Protein AF-A0A7S2IXS6-F1 (afdb_monomer_lite)

Secondary structure (DSSP, 8-state):
-HHHHHHHHHHHTS-GGG--EEEEETT-SSS-EEEEPPTT---TT-SEEEETTEEEE----HHHHHHHHHHHHHHHT-HHHHHHHHHHHHHS-TTGGGG-HHHHHHHHHHHHHHTHHHHHHTT--STTHHHHHHHHGGGTTTSHHHHHHHHHHHHHHT-EETTEE-----TTHHHHHHHHHHHHHHHHTT-S---S------PPPPPPPPEEEEEEEES---TTSPPPPPEEEEEETT-BHHHHHHHHHHHHT-S-GGG-EEEEEESSSSS-EEEEPPTT-B-TT--EEEEESS-GGGSPPPP-

pLDDT: mean 84.84, std 15.22, range [38.56, 98.44]

Structure (mmCIF, N/CA/C/O backbone):
data_AF-A0A7S2IXS6-F1
#
_entry.id   AF-A0A7S2IXS6-F1
#
loop_
_atom_site.group_PDB
_atom_site.id
_atom_site.type_symbol
_atom_site.label_atom_id
_atom_site.label_alt_id
_atom_site.label_comp_id
_atom_site.label_asym_id
_atom_site.label_entity_id
_atom_site.label_seq_id
_atom_site.pdbx_PDB_ins_code
_atom_site.Cartn_x
_atom_site.Cartn_y
_atom_site.Cartn_z
_atom_site.occupancy
_atom_site.B_iso_or_equiv
_atom_site.auth_seq_id
_atom_site.auth_comp_id
_atom_site.auth_asym_id
_atom_site.auth_atom_id
_atom_site.pdbx_PDB_model_num
ATOM 1 N N . ILE A 1 1 ? -19.458 2.891 -13.752 1.00 83.62 1 ILE A N 1
ATOM 2 C CA . ILE A 1 1 ? -20.252 2.835 -12.501 1.00 83.62 1 ILE A CA 1
ATOM 3 C C . ILE A 1 1 ? -21.571 2.101 -12.726 1.00 83.62 1 ILE A C 1
ATOM 5 O O . ILE A 1 1 ? -21.914 1.268 -11.899 1.00 83.62 1 ILE A O 1
ATOM 9 N N . LEU A 1 2 ? -22.258 2.314 -13.855 1.00 85.00 2 LEU A N 1
ATOM 10 C CA . LEU A 1 2 ? -23.494 1.611 -14.233 1.00 85.00 2 LEU A CA 1
ATOM 11 C C . LEU A 1 2 ? -23.423 0.079 -14.065 1.00 85.00 2 LEU A C 1
ATOM 13 O O . LEU A 1 2 ? -24.213 -0.499 -13.329 1.00 85.00 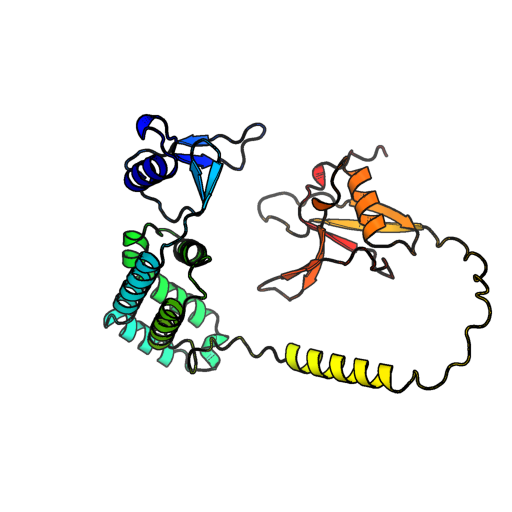2 LEU A O 1
ATOM 17 N N . GLN A 1 3 ? -22.412 -0.579 -14.647 1.00 82.81 3 GLN A N 1
ATOM 18 C CA . GLN A 1 3 ? -22.241 -2.034 -14.499 1.00 82.81 3 GLN A CA 1
ATOM 19 C C . GLN A 1 3 ? -22.033 -2.473 -13.039 1.00 82.81 3 GLN A C 1
ATOM 21 O O . GLN A 1 3 ? -22.518 -3.527 -12.631 1.00 82.81 3 GLN A O 1
ATOM 26 N N . VAL A 1 4 ? -21.322 -1.667 -12.243 1.00 83.75 4 VAL A N 1
ATOM 27 C CA . VAL A 1 4 ? -21.106 -1.934 -10.812 1.00 83.75 4 VAL A CA 1
ATOM 28 C C . VAL A 1 4 ? -22.419 -1.795 -10.049 1.00 83.75 4 VAL A C 1
ATOM 30 O O . VAL A 1 4 ? -22.703 -2.628 -9.197 1.00 83.75 4 VAL A O 1
ATOM 33 N N . ARG A 1 5 ? -23.245 -0.801 -10.394 1.00 86.69 5 ARG A N 1
ATOM 34 C CA . ARG A 1 5 ? -24.564 -0.584 -9.792 1.00 86.69 5 ARG A CA 1
ATOM 35 C C . ARG A 1 5 ? -25.496 -1.762 -10.039 1.00 86.69 5 ARG A C 1
ATOM 37 O O . ARG A 1 5 ? -26.014 -2.299 -9.068 1.00 86.69 5 ARG A O 1
ATOM 44 N N . GLY A 1 6 ? -25.617 -2.230 -11.281 1.00 87.31 6 GLY A N 1
ATOM 45 C CA . GLY A 1 6 ? -26.424 -3.412 -11.602 1.00 87.31 6 GLY A CA 1
ATOM 46 C C . GLY A 1 6 ? -25.933 -4.688 -10.902 1.00 87.31 6 GLY A C 1
ATOM 47 O O . GLY A 1 6 ? -26.730 -5.447 -10.351 1.00 87.31 6 GLY A O 1
ATOM 48 N N . LYS A 1 7 ? -24.609 -4.915 -10.846 1.00 83.94 7 LYS A N 1
ATOM 49 C CA . LYS A 1 7 ? -24.031 -6.062 -10.119 1.00 83.94 7 LYS A CA 1
ATOM 50 C C . LYS A 1 7 ? -24.265 -5.969 -8.606 1.00 83.94 7 LYS A C 1
ATOM 52 O O . LYS A 1 7 ? -24.641 -6.968 -8.000 1.00 83.94 7 LYS A O 1
ATOM 57 N N . ALA A 1 8 ? -24.066 -4.793 -8.009 1.00 83.56 8 ALA A N 1
ATOM 58 C CA . ALA A 1 8 ? -24.298 -4.557 -6.585 1.00 83.56 8 ALA A CA 1
ATOM 59 C C . ALA A 1 8 ? -25.784 -4.706 -6.223 1.00 83.56 8 ALA A C 1
ATOM 61 O O . ALA A 1 8 ? -26.096 -5.345 -5.226 1.00 83.56 8 ALA A O 1
ATOM 62 N N . ALA A 1 9 ? -26.689 -4.200 -7.066 1.00 86.12 9 ALA A N 1
ATOM 63 C CA . ALA A 1 9 ? -28.141 -4.338 -6.920 1.00 86.12 9 ALA A CA 1
ATOM 64 C C . ALA A 1 9 ? -28.559 -5.798 -6.848 1.00 86.12 9 ALA A C 1
ATOM 66 O O . ALA A 1 9 ? -29.221 -6.218 -5.903 1.00 86.12 9 ALA A O 1
ATOM 67 N N . LYS A 1 10 ? -28.078 -6.590 -7.809 1.00 88.38 10 LYS A N 1
ATOM 68 C CA . LYS A 1 10 ? -28.345 -8.024 -7.857 1.00 88.38 10 LYS A CA 1
ATOM 69 C C . LYS A 1 10 ? -27.766 -8.766 -6.652 1.00 88.38 10 LYS A C 1
ATOM 71 O O . LYS A 1 10 ? -28.427 -9.647 -6.124 1.00 88.38 10 LYS A O 1
ATOM 76 N N . ALA A 1 11 ? -26.545 -8.432 -6.232 1.00 78.81 11 ALA A N 1
ATOM 77 C CA . ALA A 1 11 ? -25.883 -9.097 -5.108 1.00 78.81 11 ALA A CA 1
ATOM 78 C C . ALA A 1 11 ? -26.515 -8.767 -3.746 1.00 78.81 11 ALA A C 1
ATOM 80 O O . ALA A 1 11 ? -26.453 -9.588 -2.839 1.00 78.81 11 ALA A O 1
ATOM 81 N N . LEU A 1 12 ? -27.089 -7.572 -3.606 1.00 80.44 12 LEU A N 1
ATOM 82 C CA . LEU A 1 12 ? -27.736 -7.103 -2.380 1.00 80.44 12 LEU A CA 1
ATOM 83 C C . LEU A 1 12 ? -29.255 -7.329 -2.377 1.00 80.44 12 LEU A C 1
ATOM 85 O O . LEU A 1 12 ? -29.900 -6.978 -1.398 1.00 80.44 12 LEU A O 1
ATOM 89 N N . GLU A 1 13 ? -29.818 -7.869 -3.462 1.00 89.50 13 GLU A N 1
ATOM 90 C CA . GLU A 1 13 ? -31.263 -8.065 -3.649 1.00 89.50 13 GLU A CA 1
ATOM 91 C C . GLU A 1 13 ? -32.081 -6.769 -3.471 1.00 89.50 13 GLU A C 1
ATOM 93 O O . GLU A 1 13 ? -33.194 -6.769 -2.949 1.00 89.50 13 GLU A O 1
ATOM 98 N N . VAL A 1 14 ? -31.534 -5.640 -3.939 1.00 87.69 14 VAL A N 1
ATOM 99 C CA . VAL A 1 14 ? -32.191 -4.321 -3.890 1.00 87.69 14 VAL A CA 1
ATOM 100 C C . VAL A 1 14 ? -32.389 -3.738 -5.292 1.00 87.69 14 VAL A C 1
ATOM 102 O O . VAL A 1 14 ? -31.600 -4.030 -6.194 1.00 87.69 14 VAL A O 1
ATOM 105 N N . PRO A 1 15 ? -33.400 -2.874 -5.513 1.00 92.31 15 PRO A N 1
ATOM 106 C CA . PRO A 1 15 ? -33.573 -2.199 -6.795 1.00 92.31 15 PRO A CA 1
ATOM 107 C C . PRO A 1 15 ? -32.357 -1.338 -7.167 1.00 92.31 15 PRO A C 1
ATOM 109 O O . PRO A 1 15 ? -31.800 -0.616 -6.342 1.00 92.31 15 PRO A O 1
ATOM 112 N N . GLU A 1 16 ? -31.966 -1.335 -8.443 1.00 92.00 16 GLU A N 1
ATOM 113 C CA . GLU A 1 16 ? -30.803 -0.559 -8.899 1.00 92.00 16 GLU A CA 1
ATOM 114 C C . GLU A 1 16 ? -30.954 0.949 -8.623 1.00 92.00 16 GLU A C 1
ATOM 116 O O . GLU A 1 16 ? -29.987 1.628 -8.273 1.00 92.00 16 GLU A O 1
ATOM 121 N N . ALA A 1 17 ? -32.184 1.465 -8.707 1.00 91.56 17 ALA A N 1
ATOM 122 C CA . ALA A 1 17 ? -32.502 2.867 -8.450 1.00 91.56 17 ALA A CA 1
ATOM 123 C C . ALA A 1 17 ? -32.253 3.301 -6.992 1.00 91.56 17 ALA A C 1
ATOM 125 O O . ALA A 1 17 ? -32.011 4.484 -6.748 1.00 91.56 17 ALA A O 1
ATOM 126 N N . THR A 1 18 ? -32.277 2.370 -6.029 1.00 88.88 18 THR A N 1
ATOM 127 C CA . THR A 1 18 ? -32.042 2.678 -4.607 1.00 88.88 18 THR A CA 1
ATOM 128 C C . THR A 1 18 ? -30.565 2.662 -4.229 1.00 88.88 18 THR A C 1
ATOM 130 O O . THR A 1 18 ? -30.214 3.057 -3.121 1.00 88.88 18 THR A O 1
ATOM 133 N N . LEU A 1 19 ? -29.683 2.218 -5.129 1.00 88.75 19 LEU A N 1
ATOM 134 C CA . LEU A 1 19 ? -28.255 2.125 -4.863 1.00 88.75 19 LEU A CA 1
ATOM 135 C C . LEU A 1 19 ? -27.523 3.424 -5.161 1.00 88.75 19 LEU A C 1
ATOM 137 O O . LEU A 1 19 ? -27.383 3.867 -6.307 1.00 88.75 19 LEU A O 1
ATOM 141 N N . GLN A 1 20 ? -26.967 4.001 -4.106 1.00 89.12 20 GLN A N 1
ATOM 142 C CA . GLN A 1 20 ? -26.030 5.098 -4.211 1.00 89.12 20 GLN A CA 1
ATOM 143 C C . GLN A 1 20 ? -24.614 4.537 -4.234 1.00 89.12 20 GLN A C 1
ATOM 145 O O . GLN A 1 20 ? -24.163 3.935 -3.266 1.00 89.12 20 GLN A O 1
ATOM 150 N N . ILE A 1 21 ? -23.914 4.749 -5.348 1.00 88.50 21 ILE A N 1
ATOM 151 C CA . ILE A 1 21 ? -22.488 4.444 -5.474 1.00 88.50 21 ILE A CA 1
ATOM 152 C C . ILE A 1 21 ? -21.733 5.761 -5.511 1.00 88.50 21 ILE A C 1
ATOM 154 O O . ILE A 1 21 ? -22.066 6.636 -6.313 1.00 88.50 21 ILE A O 1
ATOM 158 N N . GLY A 1 22 ? -20.745 5.909 -4.641 1.00 89.12 22 GLY A N 1
ATOM 159 C CA . GLY A 1 22 ? -20.039 7.166 -4.464 1.00 89.12 22 GLY A CA 1
ATOM 160 C C . GLY A 1 22 ? -18.692 7.018 -3.779 1.00 89.12 22 GLY A C 1
ATOM 161 O O . GLY A 1 22 ? -18.210 5.911 -3.537 1.00 89.12 22 GLY A O 1
ATOM 162 N N . LEU A 1 23 ? -18.091 8.163 -3.487 1.00 84.31 23 LEU A N 1
ATOM 163 C CA . LEU A 1 23 ? -16.846 8.293 -2.745 1.00 84.31 23 LEU A CA 1
ATOM 164 C C . LEU A 1 23 ? -17.121 8.902 -1.377 1.00 84.31 23 LEU A C 1
ATOM 166 O O . LEU A 1 23 ? -17.971 9.785 -1.250 1.00 84.31 23 LEU A O 1
ATOM 170 N N . LEU A 1 24 ? -16.368 8.472 -0.370 1.00 77.69 24 LEU A N 1
ATOM 171 C CA . LEU A 1 24 ? -16.311 9.182 0.898 1.00 77.69 24 LEU A CA 1
ATOM 172 C C . LEU A 1 24 ? -15.321 10.343 0.755 1.00 77.69 24 LEU A C 1
ATOM 174 O O . LEU A 1 24 ? -14.153 10.122 0.438 1.00 77.69 24 LEU A O 1
ATOM 178 N N . GLN A 1 25 ? -15.765 11.580 0.973 1.00 80.81 25 GLN A N 1
ATOM 179 C CA . GLN A 1 25 ? -14.857 12.722 1.045 1.00 80.81 25 GLN A CA 1
ATOM 180 C C . GLN A 1 25 ? -14.153 12.721 2.406 1.00 80.81 25 GLN A C 1
ATOM 182 O O . GLN A 1 25 ? -14.685 13.194 3.411 1.00 80.81 25 GLN A O 1
ATOM 187 N N . THR A 1 26 ? -12.945 12.166 2.452 1.00 58.84 26 THR A N 1
ATOM 188 C CA . THR A 1 26 ? -12.028 12.315 3.586 1.00 58.84 26 THR A CA 1
ATOM 189 C C . THR A 1 26 ? -11.464 13.734 3.593 1.00 58.84 26 THR A C 1
ATOM 191 O O . THR A 1 26 ? -10.689 14.084 2.710 1.00 58.84 26 THR A O 1
ATOM 194 N N . GLY A 1 27 ? -11.866 14.560 4.566 1.00 57.22 27 GLY A N 1
ATOM 195 C CA . GLY A 1 27 ? -11.303 15.907 4.766 1.00 57.22 27 GLY A CA 1
ATOM 196 C C . GLY A 1 27 ? -12.292 16.981 5.229 1.00 57.22 27 GLY A C 1
ATOM 197 O O . GLY A 1 27 ? -11.871 18.020 5.734 1.00 57.22 27 GLY A O 1
ATOM 198 N N . ALA A 1 28 ? -13.603 16.748 5.126 1.00 47.81 28 ALA A N 1
ATOM 199 C CA . ALA A 1 28 ? -14.588 17.697 5.639 1.00 47.81 28 ALA A CA 1
ATOM 200 C C . ALA A 1 28 ? -14.686 17.585 7.171 1.00 47.81 28 ALA A C 1
ATOM 202 O O . ALA A 1 28 ? -15.116 16.568 7.720 1.00 47.81 28 ALA A O 1
ATOM 203 N N . LYS A 1 29 ? -14.261 18.641 7.874 1.00 49.25 29 LYS A N 1
ATOM 204 C CA . LYS A 1 29 ? -14.509 18.821 9.310 1.00 49.25 29 LYS A CA 1
ATOM 205 C C . LYS A 1 29 ? -16.024 18.700 9.550 1.00 49.25 29 LYS A C 1
ATOM 207 O O . LYS A 1 29 ? -16.781 19.510 9.035 1.00 49.25 29 LYS A O 1
ATOM 212 N N . LEU A 1 30 ? -16.431 17.694 10.327 1.00 44.56 30 LEU A N 1
ATOM 213 C CA . LEU A 1 30 ? -17.818 17.339 10.668 1.00 44.56 30 LEU A CA 1
ATOM 214 C C . LEU A 1 30 ? -18.692 16.835 9.504 1.00 44.56 30 LEU A C 1
ATOM 216 O O . LEU A 1 30 ? -19.605 17.506 9.035 1.00 44.56 30 LEU A O 1
ATOM 220 N N . GLY A 1 31 ? -18.475 15.573 9.137 1.00 51.66 31 GLY A N 1
ATOM 221 C CA . GLY A 1 31 ? -19.405 14.778 8.337 1.00 51.66 31 GLY A CA 1
ATOM 222 C C . GLY A 1 31 ? -18.720 14.219 7.103 1.00 51.66 31 GLY A C 1
ATOM 223 O O . GLY A 1 31 ? -18.287 14.964 6.232 1.00 51.66 31 GLY A O 1
ATOM 224 N N . SER A 1 32 ? -18.610 12.895 7.018 1.00 59.94 32 SER A N 1
ATOM 225 C CA . SER A 1 32 ? -18.134 12.217 5.815 1.00 59.94 32 SER A CA 1
ATOM 226 C C . SER A 1 32 ? -19.116 12.483 4.671 1.00 59.94 32 SER A C 1
ATOM 228 O O . SER A 1 32 ? -20.138 11.804 4.550 1.00 59.94 32 SER A O 1
ATOM 230 N N . GLY A 1 33 ? -18.845 13.505 3.862 1.00 74.62 33 GLY A N 1
ATOM 231 C CA . GLY A 1 33 ? -19.647 13.824 2.689 1.00 74.62 33 GLY A CA 1
ATOM 232 C C . GLY A 1 33 ? -19.581 12.668 1.696 1.00 74.62 33 GLY A C 1
ATOM 233 O O . GLY A 1 33 ? -18.513 12.348 1.177 1.00 74.62 33 GLY A O 1
ATOM 234 N N . PHE A 1 34 ? -20.710 12.010 1.450 1.00 83.62 34 PHE A N 1
ATOM 235 C CA . PHE A 1 34 ? -20.816 11.008 0.400 1.00 83.62 34 PHE A CA 1
ATOM 236 C C . PHE A 1 34 ? -21.016 11.717 -0.942 1.00 83.62 34 PHE A C 1
ATOM 238 O O . PHE A 1 34 ? -22.054 12.334 -1.188 1.00 83.62 34 PHE A O 1
ATOM 245 N N . GLN A 1 35 ? -20.027 11.629 -1.827 1.00 88.69 35 GLN A N 1
ATOM 246 C CA . GLN A 1 35 ? -20.128 12.152 -3.182 1.00 88.69 35 GLN A CA 1
ATOM 247 C C . GLN A 1 35 ? -20.624 11.051 -4.117 1.00 88.69 35 GLN A C 1
ATOM 249 O O . GLN A 1 35 ? -19.861 10.173 -4.527 1.00 88.69 35 GLN A O 1
ATOM 254 N N . LYS A 1 36 ? -21.909 11.106 -4.478 1.00 90.25 36 LYS A N 1
ATOM 255 C CA . LYS A 1 36 ? -22.503 10.187 -5.457 1.00 90.25 36 LYS A CA 1
ATOM 256 C C . LYS A 1 36 ? -21.794 10.327 -6.807 1.00 90.25 36 LYS A C 1
ATOM 258 O O . LYS A 1 36 ? -21.665 11.428 -7.335 1.00 90.25 36 LYS A O 1
ATOM 263 N N . LEU A 1 37 ? -21.375 9.202 -7.379 1.00 89.19 37 LEU A N 1
ATOM 264 C CA . LEU A 1 37 ? -20.796 9.162 -8.717 1.00 89.19 37 LEU A CA 1
ATOM 265 C C . LEU A 1 37 ? -21.906 9.075 -9.783 1.00 89.19 37 LEU A C 1
ATOM 267 O O . LEU A 1 37 ? -22.887 8.337 -9.591 1.00 89.19 37 LEU A O 1
ATOM 271 N N . PRO A 1 38 ? -21.757 9.783 -10.920 1.00 90.38 38 PRO A N 1
ATOM 272 C CA . PRO A 1 38 ? -22.666 9.642 -12.054 1.00 90.38 38 PRO A CA 1
ATOM 273 C C . PRO A 1 38 ? -22.611 8.216 -12.628 1.00 90.38 38 PRO A C 1
ATOM 275 O O . PRO A 1 38 ? -21.649 7.475 -12.408 1.00 90.38 38 PRO A O 1
ATOM 278 N N . ALA A 1 39 ? -23.660 7.785 -13.331 1.00 86.94 39 ALA A N 1
ATOM 279 C CA . ALA A 1 39 ? -23.761 6.401 -13.813 1.00 86.94 39 ALA A CA 1
ATOM 280 C C . ALA A 1 39 ? -22.675 6.077 -14.859 1.00 86.94 39 ALA A C 1
ATOM 282 O O . ALA A 1 39 ? -22.078 4.993 -14.855 1.00 86.94 39 ALA A O 1
ATOM 283 N N . GLU A 1 40 ? -22.393 7.070 -15.689 1.00 87.06 40 GLU 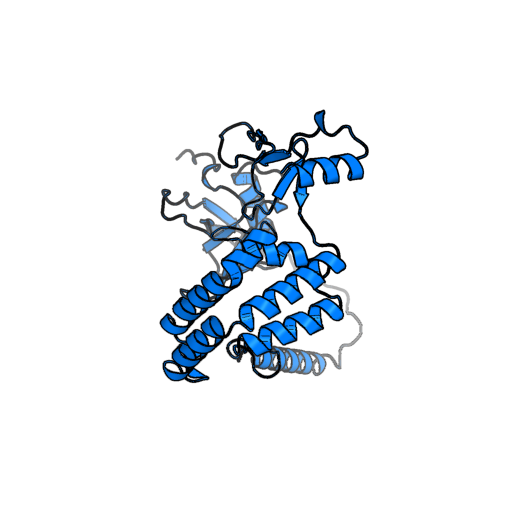A N 1
ATOM 284 C CA . GLU A 1 40 ? -21.410 7.135 -16.757 1.00 87.06 40 GLU A CA 1
ATOM 285 C C . GLU A 1 40 ? -19.967 7.286 -16.257 1.00 87.06 40 GLU A C 1
ATOM 287 O O . GLU A 1 40 ? -19.040 7.067 -17.032 1.00 87.06 40 GLU A O 1
ATOM 292 N N . ALA A 1 41 ? -19.738 7.576 -14.967 1.00 84.44 41 ALA A N 1
ATOM 293 C CA . ALA A 1 41 ? -18.377 7.600 -14.437 1.00 84.44 41 ALA A CA 1
ATOM 294 C C . ALA A 1 41 ? -17.709 6.230 -14.604 1.00 84.44 41 ALA A C 1
ATOM 296 O O . ALA A 1 41 ? -18.283 5.183 -14.292 1.00 84.44 41 ALA A O 1
ATOM 297 N N . LEU A 1 42 ? -16.460 6.237 -15.047 1.00 79.31 42 LEU A N 1
ATOM 298 C CA . LEU A 1 42 ? -15.583 5.071 -15.043 1.00 79.31 42 LEU A CA 1
ATOM 299 C C . LEU A 1 42 ? -15.066 4.804 -13.622 1.00 79.31 42 LEU A C 1
ATOM 301 O O . LEU A 1 42 ? -15.198 5.659 -12.747 1.00 79.31 42 LEU A O 1
ATOM 305 N N . LEU A 1 43 ? -14.535 3.607 -13.353 1.00 73.94 43 LEU A N 1
ATOM 306 C CA . LEU A 1 43 ? -13.998 3.261 -12.028 1.00 73.94 43 LEU A CA 1
ATOM 307 C C . LEU A 1 43 ? -12.718 4.039 -11.702 1.00 73.94 43 LEU A C 1
ATOM 309 O O . LEU A 1 43 ? -12.538 4.423 -10.546 1.00 73.94 43 LEU A O 1
ATOM 313 N N . ASN A 1 44 ? -11.904 4.345 -12.715 1.00 72.31 44 ASN A N 1
ATOM 314 C CA . ASN A 1 44 ? -10.654 5.107 -12.632 1.00 72.31 44 ASN A CA 1
ATOM 315 C C . ASN A 1 44 ? -9.751 4.659 -11.481 1.00 72.31 44 ASN A C 1
ATOM 317 O O . ASN A 1 44 ? -9.267 5.478 -10.702 1.00 72.31 44 ASN A O 1
ATOM 321 N N . GLY A 1 45 ? -9.620 3.345 -11.296 1.00 58.72 45 GLY A N 1
ATOM 322 C CA . GLY A 1 45 ? -8.764 2.777 -10.268 1.00 58.72 45 GLY A CA 1
ATOM 323 C C . GLY A 1 45 ? -9.331 2.778 -8.851 1.00 58.72 45 GLY A C 1
ATOM 324 O O . GLY A 1 45 ? -8.787 2.092 -8.005 1.00 58.72 45 GLY A O 1
ATOM 325 N N . ARG A 1 46 ? -10.429 3.460 -8.531 1.00 71.06 46 ARG A N 1
ATOM 326 C CA . ARG A 1 46 ? -10.894 3.596 -7.133 1.00 71.06 46 ARG A CA 1
ATOM 327 C C . ARG A 1 46 ? -10.912 2.263 -6.357 1.00 71.06 46 ARG A C 1
ATOM 329 O O . ARG A 1 46 ? -11.543 1.298 -6.783 1.00 71.06 46 ARG A O 1
ATOM 336 N N . ARG A 1 47 ? -10.225 2.240 -5.201 1.00 56.78 47 ARG A N 1
ATOM 337 C CA . ARG A 1 47 ? -10.091 1.058 -4.312 1.00 56.78 47 ARG A CA 1
ATOM 338 C C . ARG A 1 47 ? -11.400 0.640 -3.675 1.00 56.78 47 ARG A C 1
ATOM 340 O O . ARG A 1 47 ? -11.634 -0.543 -3.441 1.00 56.78 47 ARG A O 1
ATOM 347 N N . GLU A 1 48 ? -12.175 1.653 -3.332 1.00 67.69 48 GLU A N 1
ATOM 348 C CA . GLU A 1 48 ? -13.315 1.576 -2.446 1.00 67.69 48 GLU A CA 1
ATOM 349 C C . GLU A 1 48 ? -14.411 2.398 -3.100 1.00 67.69 48 GLU A C 1
ATOM 351 O O . GLU A 1 48 ? -14.245 3.581 -3.415 1.00 67.69 48 GLU A O 1
ATOM 356 N N . LEU A 1 49 ? -15.525 1.734 -3.361 1.00 76.88 49 LEU A N 1
ATOM 357 C CA . LEU A 1 49 ? -16.755 2.408 -3.708 1.00 76.88 49 LEU A CA 1
ATOM 358 C C . LEU A 1 49 ? -17.684 2.269 -2.529 1.00 76.88 49 LEU A C 1
ATOM 360 O O . LEU A 1 49 ? -17.918 1.165 -2.044 1.00 76.88 49 LEU A O 1
ATOM 364 N N . PHE A 1 50 ? -18.239 3.387 -2.096 1.00 78.19 50 PHE A N 1
ATOM 365 C CA . PHE A 1 50 ? -19.226 3.355 -1.044 1.00 78.19 50 PHE A CA 1
ATOM 366 C C . PHE A 1 50 ? -20.573 3.053 -1.671 1.00 78.19 50 PHE A C 1
ATOM 368 O O . PHE A 1 50 ? -21.024 3.760 -2.573 1.00 78.19 50 PHE A O 1
ATOM 375 N N . VAL A 1 51 ? -21.184 1.976 -1.204 1.00 80.81 51 VAL A N 1
ATOM 376 C CA . VAL A 1 51 ? -22.516 1.548 -1.583 1.00 80.81 51 VAL A CA 1
ATOM 377 C C . VAL A 1 51 ? -23.435 1.885 -0.420 1.00 80.81 51 VAL A C 1
ATOM 379 O O . VAL A 1 51 ? -23.315 1.286 0.643 1.00 80.81 51 VAL A O 1
ATOM 382 N N . ASN A 1 52 ? -24.307 2.882 -0.587 1.00 78.75 52 ASN A N 1
ATOM 383 C CA . ASN A 1 52 ? -25.156 3.406 0.493 1.00 78.75 52 ASN A CA 1
ATOM 384 C C . ASN A 1 52 ? -24.349 3.726 1.770 1.00 78.75 52 ASN A C 1
ATOM 386 O O . ASN A 1 52 ? -24.729 3.341 2.874 1.00 78.75 52 ASN A O 1
ATOM 390 N N . SER A 1 53 ? -23.200 4.389 1.604 1.00 64.62 53 SER A N 1
ATOM 391 C CA . SER A 1 53 ? -22.265 4.731 2.689 1.00 64.62 53 SER A CA 1
ATOM 392 C C . SER A 1 53 ? -21.550 3.546 3.362 1.00 64.62 53 SER A C 1
ATOM 394 O O . SER A 1 53 ? -20.904 3.746 4.387 1.00 64.62 53 SER A O 1
ATOM 396 N N . GLN A 1 54 ? -21.588 2.337 2.787 1.00 59.91 54 GLN A N 1
ATOM 397 C CA . GLN A 1 54 ? -20.758 1.202 3.216 1.00 59.91 54 GLN A CA 1
ATOM 398 C C . GLN A 1 54 ? -19.612 0.930 2.239 1.00 59.91 54 GLN A C 1
ATOM 400 O O . GLN A 1 54 ? -19.811 0.950 1.028 1.00 59.91 54 GLN A O 1
ATOM 405 N N . GLU A 1 55 ? -18.416 0.670 2.762 1.00 56.84 55 GLU A N 1
ATOM 406 C CA . GLU A 1 55 ? -17.200 0.449 1.977 1.00 56.84 55 GLU A CA 1
ATOM 407 C C . GLU A 1 55 ? -17.265 -0.880 1.198 1.00 56.84 55 GLU A C 1
ATOM 409 O O . GLU A 1 55 ? -17.237 -1.971 1.770 1.00 56.84 55 GLU A O 1
ATOM 414 N N . GLY A 1 56 ? -17.361 -0.796 -0.128 1.00 61.28 56 GLY A N 1
ATOM 415 C CA . GLY A 1 56 ? -17.289 -1.936 -1.033 1.00 61.28 56 GLY A CA 1
ATOM 416 C C . GLY A 1 56 ? -15.877 -2.102 -1.586 1.00 61.28 56 GLY A C 1
ATOM 417 O O . GLY A 1 56 ? -15.441 -1.311 -2.425 1.00 61.28 56 GLY A O 1
ATOM 418 N N . VAL A 1 57 ? -15.175 -3.153 -1.157 1.00 65.25 57 VAL A N 1
ATOM 419 C CA . VAL A 1 57 ? -13.871 -3.535 -1.721 1.00 65.25 57 VAL A CA 1
ATOM 420 C C . VAL A 1 57 ? -14.085 -4.390 -2.971 1.00 65.25 57 VAL A C 1
ATOM 422 O O . VAL A 1 57 ? -14.763 -5.421 -2.924 1.00 65.25 57 VAL A O 1
ATOM 425 N N . ILE A 1 58 ? -13.489 -3.981 -4.091 1.00 73.81 58 ILE A N 1
ATOM 426 C CA . ILE A 1 58 ? -13.568 -4.720 -5.356 1.00 73.81 58 ILE A CA 1
ATOM 427 C C . ILE A 1 58 ? -12.559 -5.873 -5.320 1.00 73.81 58 ILE A C 1
ATOM 429 O O . ILE A 1 58 ? -11.360 -5.659 -5.161 1.00 73.81 58 ILE A O 1
ATOM 433 N N . PHE A 1 59 ? -13.045 -7.103 -5.491 1.00 84.88 59 PHE A N 1
ATOM 434 C CA . PHE A 1 59 ? -12.215 -8.297 -5.647 1.00 84.88 59 PHE A CA 1
ATOM 435 C C . PHE A 1 59 ? -12.553 -8.994 -6.957 1.00 84.88 59 PHE A C 1
ATOM 437 O O . PHE A 1 59 ? -13.722 -9.044 -7.345 1.00 84.88 59 PHE A O 1
ATOM 444 N N . PHE A 1 60 ? -11.550 -9.580 -7.603 1.00 88.25 60 PHE A N 1
ATOM 445 C CA . PHE A 1 60 ? -11.784 -10.414 -8.771 1.00 88.25 60 PHE A CA 1
ATOM 446 C C . PHE A 1 60 ? -12.409 -11.753 -8.400 1.00 88.25 60 PHE A C 1
ATOM 448 O O . PHE A 1 60 ? -12.030 -12.387 -7.410 1.00 88.25 60 PHE A O 1
ATOM 455 N N . ARG A 1 61 ? -13.313 -12.231 -9.258 1.00 91.44 61 ARG A N 1
ATOM 456 C CA . ARG A 1 61 ? -13.558 -13.670 -9.386 1.00 91.44 61 ARG A CA 1
ATOM 457 C C . ARG A 1 61 ? -12.358 -14.320 -10.068 1.00 91.44 61 ARG A C 1
ATOM 459 O O . ARG A 1 61 ? -11.661 -13.669 -10.841 1.00 91.44 61 ARG A O 1
ATOM 466 N N . LEU A 1 62 ? -12.149 -15.614 -9.834 1.00 93.38 62 LEU A N 1
ATOM 467 C CA . LEU A 1 62 ? -11.014 -16.339 -10.410 1.00 93.38 62 LEU A CA 1
ATOM 468 C C . LEU A 1 62 ? -10.922 -16.166 -11.937 1.00 93.38 62 LEU A C 1
ATOM 470 O O . LEU A 1 62 ? -9.870 -15.799 -12.443 1.00 93.38 62 LEU A O 1
ATOM 474 N N . SER A 1 63 ? -12.036 -16.323 -12.658 1.00 93.56 63 SER A N 1
ATOM 475 C CA . SER A 1 63 ? -12.077 -16.158 -14.119 1.00 93.56 63 SER A CA 1
ATOM 476 C C . SER A 1 63 ? -11.719 -14.741 -14.589 1.00 93.56 63 SER A C 1
ATOM 478 O O . SER A 1 63 ? -11.102 -14.575 -15.634 1.00 93.56 63 SER A O 1
ATOM 480 N N . GLU A 1 64 ? -12.100 -13.711 -13.826 1.00 93.44 64 GLU A N 1
ATOM 481 C CA . GLU A 1 64 ? -11.769 -12.312 -14.133 1.00 93.44 64 GLU A CA 1
ATOM 482 C C . GLU A 1 64 ? -10.275 -12.054 -13.910 1.00 93.44 64 GLU A C 1
ATOM 484 O O . GLU A 1 64 ? -9.618 -11.462 -14.758 1.00 93.44 64 GLU A O 1
ATOM 489 N N . ALA A 1 65 ? -9.726 -12.569 -12.809 1.00 95.56 65 ALA A N 1
ATOM 490 C CA . ALA A 1 65 ? -8.302 -12.487 -12.506 1.00 95.56 65 ALA A CA 1
ATOM 491 C C . ALA A 1 65 ? -7.437 -13.204 -13.554 1.00 95.56 65 ALA A C 1
ATOM 493 O O . ALA A 1 65 ? -6.431 -12.649 -13.991 1.00 95.56 65 ALA A O 1
ATOM 494 N N . VAL A 1 66 ? -7.849 -14.397 -13.996 1.00 96.62 66 VAL A N 1
ATOM 495 C CA . VAL A 1 66 ? -7.180 -15.139 -15.077 1.00 96.62 66 VAL A CA 1
ATOM 496 C C . VAL A 1 66 ? -7.187 -14.330 -16.371 1.00 96.62 66 VAL A C 1
ATOM 498 O O . VAL A 1 66 ? -6.129 -14.109 -16.956 1.00 96.62 66 VAL A O 1
ATOM 501 N N . GLN A 1 67 ? -8.352 -13.834 -16.797 1.00 96.94 67 GLN A N 1
ATOM 502 C CA . GLN A 1 67 ? -8.444 -13.074 -18.042 1.00 96.94 67 GLN A CA 1
ATOM 503 C C . GLN A 1 67 ? -7.628 -11.778 -17.983 1.00 96.94 67 GLN A C 1
ATOM 505 O O . GLN A 1 67 ? -6.983 -11.417 -18.964 1.00 96.94 67 GLN A O 1
ATOM 510 N N . MET A 1 68 ? -7.596 -11.104 -16.833 1.00 96.38 68 MET A N 1
ATOM 511 C CA . MET A 1 68 ? -6.758 -9.923 -16.666 1.00 96.38 68 MET A CA 1
ATOM 512 C C . MET A 1 68 ? -5.267 -10.255 -16.787 1.00 96.38 68 MET A C 1
ATOM 514 O O . MET A 1 68 ? -4.537 -9.510 -17.437 1.00 96.38 68 MET A O 1
ATOM 518 N N . GLN A 1 69 ? -4.797 -11.362 -16.202 1.00 97.38 69 GLN A N 1
ATOM 519 C CA . GLN A 1 69 ? -3.394 -11.749 -16.361 1.00 97.38 69 GLN A CA 1
ATOM 520 C C . GLN A 1 69 ? -3.059 -12.161 -17.800 1.00 97.38 69 GLN A C 1
ATOM 522 O O . GLN A 1 69 ? -1.978 -11.826 -18.271 1.00 97.38 69 GLN A O 1
ATOM 527 N N . ILE A 1 70 ? -3.985 -12.791 -18.533 1.00 98.12 70 ILE A N 1
ATOM 528 C CA . ILE A 1 70 ? -3.825 -13.058 -19.975 1.00 98.12 70 ILE A CA 1
ATOM 529 C C . ILE A 1 70 ? -3.680 -11.749 -20.765 1.00 98.12 70 ILE A C 1
ATOM 531 O O . ILE A 1 70 ? -2.806 -11.637 -21.628 1.00 98.12 70 ILE A O 1
ATOM 535 N N . ASP A 1 71 ? -4.499 -10.743 -20.458 1.00 97.88 71 ASP A N 1
ATOM 536 C CA . ASP A 1 71 ? -4.408 -9.436 -21.110 1.00 97.88 71 ASP A CA 1
ATOM 537 C C . ASP A 1 71 ? -3.069 -8.740 -20.789 1.00 97.88 71 ASP A C 1
ATOM 539 O O . ASP A 1 71 ? -2.456 -8.145 -21.674 1.00 97.88 71 ASP A O 1
ATOM 543 N N . LEU A 1 72 ? -2.569 -8.862 -19.550 1.00 97.56 72 LEU A N 1
ATOM 544 C CA . LEU A 1 72 ? -1.245 -8.353 -19.163 1.00 97.56 72 LEU A CA 1
ATOM 545 C C . LEU A 1 72 ? -0.101 -9.091 -19.872 1.00 97.56 72 LEU A C 1
ATOM 547 O O . LEU A 1 72 ? 0.853 -8.474 -20.335 1.00 97.56 72 LEU A O 1
ATOM 551 N N . ILE A 1 73 ? -0.194 -10.414 -20.002 1.00 97.88 73 ILE A N 1
ATOM 552 C CA . ILE A 1 73 ? 0.767 -11.211 -20.777 1.00 97.88 73 ILE A CA 1
ATOM 553 C C . ILE A 1 73 ? 0.781 -10.744 -22.227 1.00 97.88 73 ILE A C 1
ATOM 555 O O . ILE A 1 73 ? 1.851 -10.568 -22.802 1.00 97.88 73 ILE A O 1
ATOM 559 N N . THR A 1 74 ? -0.394 -10.499 -22.805 1.00 97.88 74 THR A N 1
ATOM 560 C CA . THR A 1 74 ? -0.518 -10.003 -24.178 1.00 97.88 74 THR A CA 1
ATOM 561 C C . THR A 1 74 ? 0.156 -8.640 -24.325 1.00 97.88 74 THR A C 1
ATOM 563 O O . THR A 1 74 ? 0.973 -8.476 -25.228 1.00 97.88 74 THR A O 1
ATOM 566 N N . CYS A 1 75 ? -0.098 -7.688 -23.415 1.00 97.69 75 CYS A N 1
ATOM 567 C CA . CYS A 1 75 ? 0.518 -6.362 -23.509 1.00 97.69 75 CYS A CA 1
ATOM 568 C C . CYS A 1 75 ? 2.034 -6.390 -23.277 1.00 97.69 75 CYS A C 1
ATOM 570 O O . CYS A 1 75 ? 2.769 -5.690 -23.963 1.00 97.69 75 CYS A O 1
ATOM 572 N N . TYR A 1 76 ? 2.538 -7.226 -22.365 1.00 97.75 76 TYR A N 1
ATOM 573 C CA . TYR A 1 76 ? 3.984 -7.360 -22.165 1.00 97.75 76 TYR A CA 1
ATOM 574 C C . TYR A 1 76 ? 4.667 -8.218 -23.230 1.00 97.75 76 TYR A C 1
ATOM 576 O O . TYR A 1 76 ? 5.886 -8.159 -23.350 1.00 97.75 76 TYR A O 1
ATOM 584 N N . SER A 1 77 ? 3.924 -8.992 -24.019 1.00 97.75 77 SER A N 1
ATOM 585 C CA . SER A 1 77 ? 4.463 -9.699 -25.188 1.00 97.75 77 SER A CA 1
ATOM 586 C C . SER A 1 77 ? 4.559 -8.805 -26.426 1.00 97.75 77 SER A C 1
ATOM 588 O O . SER A 1 77 ? 5.104 -9.239 -27.440 1.00 97.75 77 SER A O 1
ATOM 590 N N . ASP A 1 78 ? 4.041 -7.575 -26.365 1.00 98.12 78 ASP A N 1
ATOM 591 C CA . ASP A 1 78 ? 4.093 -6.633 -27.476 1.00 98.12 78 ASP A CA 1
ATOM 592 C C . ASP A 1 78 ? 5.540 -6.343 -27.912 1.00 98.12 78 ASP A C 1
ATOM 594 O O . ASP A 1 78 ? 6.437 -6.105 -27.095 1.00 98.12 78 ASP A O 1
ATOM 598 N N . ALA A 1 79 ? 5.766 -6.343 -29.228 1.00 98.06 79 ALA A N 1
ATOM 599 C CA . ALA A 1 79 ? 7.097 -6.195 -29.804 1.00 98.06 79 ALA A CA 1
ATOM 600 C C . ALA A 1 79 ? 7.706 -4.811 -29.531 1.00 98.06 79 ALA A C 1
ATOM 602 O O . ALA A 1 79 ? 8.922 -4.701 -29.352 1.00 98.06 79 ALA A O 1
ATOM 603 N N . ALA A 1 80 ? 6.891 -3.752 -29.477 1.00 97.94 80 ALA A N 1
ATOM 604 C CA . ALA A 1 80 ? 7.382 -2.411 -29.184 1.00 97.94 80 ALA A CA 1
ATOM 605 C C . ALA A 1 80 ? 7.791 -2.287 -27.710 1.00 97.94 80 ALA A C 1
ATOM 607 O O . ALA A 1 80 ? 8.846 -1.716 -27.420 1.00 97.94 80 ALA A O 1
ATOM 608 N N . PHE A 1 81 ? 7.015 -2.867 -26.787 1.00 98.00 81 PHE A N 1
ATOM 609 C CA . PHE A 1 81 ? 7.403 -2.945 -25.377 1.00 98.00 81 PHE A CA 1
ATOM 610 C C . PHE A 1 81 ? 8.683 -3.767 -25.177 1.00 98.00 81 PHE A C 1
ATOM 612 O O . PHE A 1 81 ? 9.617 -3.285 -24.535 1.00 98.00 81 PHE A O 1
ATOM 619 N N . GLN A 1 82 ? 8.773 -4.965 -25.765 1.00 98.19 82 GLN A N 1
ATOM 620 C CA . GLN A 1 82 ? 9.961 -5.816 -25.634 1.00 98.19 82 GLN A CA 1
ATOM 621 C C . GLN A 1 82 ? 11.217 -5.133 -26.192 1.00 98.19 82 GLN A C 1
ATOM 623 O O . GLN A 1 82 ? 12.251 -5.147 -25.533 1.00 98.19 82 GLN A O 1
ATOM 628 N N . LYS A 1 83 ? 11.112 -4.425 -27.325 1.00 97.88 83 LYS A N 1
ATOM 629 C CA . LYS A 1 83 ? 12.221 -3.630 -27.872 1.00 97.88 83 LYS A CA 1
ATOM 630 C C . LYS A 1 83 ? 12.660 -2.500 -26.931 1.00 97.88 83 LYS A C 1
ATOM 632 O O . LYS A 1 83 ? 13.856 -2.266 -26.778 1.00 97.88 83 LYS A O 1
ATOM 637 N N . LYS A 1 84 ? 11.718 -1.787 -26.299 1.00 97.50 84 LYS A N 1
ATOM 638 C CA . LYS A 1 84 ? 12.041 -0.760 -25.287 1.00 97.50 84 LYS A CA 1
ATOM 639 C C . LYS A 1 84 ? 12.758 -1.375 -24.084 1.00 97.50 84 LYS A C 1
ATOM 641 O O . LYS A 1 84 ? 13.713 -0.789 -23.580 1.00 97.50 84 LYS A O 1
ATOM 646 N N . LEU A 1 85 ? 12.308 -2.549 -23.643 1.00 96.06 85 LEU A N 1
ATOM 647 C CA . LEU A 1 85 ? 12.926 -3.278 -22.542 1.00 96.06 85 LEU A CA 1
ATOM 648 C C . LEU A 1 85 ? 14.342 -3.758 -22.898 1.00 96.06 85 LEU A C 1
ATOM 650 O O . LEU A 1 85 ? 15.229 -3.636 -22.061 1.00 96.06 85 LEU A O 1
ATOM 654 N N . ASP A 1 86 ? 14.570 -4.239 -24.123 1.00 96.06 86 ASP A N 1
ATOM 655 C CA . ASP A 1 86 ? 15.899 -4.639 -24.607 1.00 96.06 86 ASP A CA 1
ATOM 656 C C . ASP A 1 86 ? 16.891 -3.472 -24.544 1.00 96.06 86 ASP A C 1
ATOM 658 O O . ASP A 1 86 ? 17.935 -3.596 -23.909 1.00 96.06 86 ASP A O 1
ATOM 662 N N . ILE A 1 87 ? 16.520 -2.310 -25.096 1.00 96.94 87 ILE A N 1
ATOM 663 C CA . ILE A 1 87 ? 17.348 -1.091 -25.055 1.00 96.94 87 ILE A CA 1
ATOM 664 C C . ILE A 1 87 ? 17.689 -0.718 -23.607 1.00 96.94 87 ILE A C 1
ATOM 666 O O . ILE A 1 87 ? 18.839 -0.426 -23.284 1.00 96.94 87 ILE A O 1
ATOM 670 N N . LEU A 1 88 ? 16.696 -0.770 -22.713 1.00 95.88 88 LEU A N 1
ATOM 671 C CA . LEU A 1 88 ? 16.893 -0.431 -21.308 1.00 95.88 88 LEU A CA 1
ATOM 672 C C . LEU A 1 88 ? 17.829 -1.422 -20.594 1.00 95.88 88 LEU A C 1
ATOM 674 O O . LEU A 1 88 ? 18.617 -1.025 -19.739 1.00 95.88 88 LEU A O 1
ATOM 678 N N . LEU A 1 89 ? 17.757 -2.711 -20.922 1.00 93.94 89 LEU A N 1
ATOM 679 C CA . LEU A 1 89 ? 18.617 -3.741 -20.333 1.00 93.94 89 LEU A CA 1
ATOM 680 C C . LEU A 1 89 ? 20.039 -3.741 -20.910 1.00 93.94 89 LEU A C 1
ATOM 682 O O . LEU A 1 89 ? 20.967 -4.143 -20.209 1.00 93.94 89 LEU A O 1
ATOM 686 N N . GLU A 1 90 ? 20.223 -3.283 -22.147 1.00 95.69 90 GLU A N 1
ATOM 687 C CA . GLU A 1 90 ? 21.544 -3.033 -22.734 1.00 95.69 90 GLU A CA 1
ATOM 688 C C . GLU A 1 90 ? 22.233 -1.832 -22.073 1.00 95.69 90 GLU A C 1
ATOM 690 O O . GLU A 1 90 ? 23.418 -1.905 -21.743 1.00 95.69 90 GLU A O 1
ATOM 695 N N . GLU A 1 91 ? 21.488 -0.750 -21.822 1.00 97.19 91 GLU A N 1
ATOM 696 C CA . GLU A 1 91 ? 21.992 0.443 -21.128 1.00 97.19 91 GLU A CA 1
ATOM 697 C C . GLU A 1 91 ? 22.305 0.157 -19.648 1.00 97.19 91 GLU A C 1
ATOM 699 O O . GLU A 1 91 ? 23.311 0.625 -19.108 1.00 97.19 91 GLU A O 1
ATOM 704 N N . TYR A 1 92 ? 21.472 -0.659 -18.993 1.00 95.12 92 TYR A N 1
ATOM 705 C CA . TYR A 1 92 ? 21.618 -1.047 -17.591 1.00 95.12 92 TYR A CA 1
ATOM 706 C C . TYR A 1 92 ? 21.711 -2.577 -17.465 1.00 95.12 92 TYR A C 1
ATOM 708 O O . TYR A 1 92 ? 20.713 -3.240 -17.162 1.00 95.12 92 TYR A O 1
ATOM 716 N N . PRO A 1 93 ? 22.902 -3.172 -17.641 1.00 91.31 93 PRO A N 1
ATOM 717 C CA . PRO A 1 93 ? 23.065 -4.613 -17.518 1.00 91.31 93 PRO A CA 1
ATOM 718 C C . PRO A 1 93 ? 22.799 -5.106 -16.086 1.00 91.31 93 PRO A C 1
ATOM 720 O O . PRO A 1 93 ? 23.015 -4.413 -15.084 1.00 91.31 93 PRO A O 1
ATOM 723 N N . PHE A 1 94 ? 22.325 -6.347 -15.978 1.00 84.88 94 PHE A N 1
ATOM 724 C CA . PHE A 1 94 ? 22.172 -7.030 -14.694 1.00 84.88 94 PHE A CA 1
ATOM 725 C C . PHE A 1 94 ? 23.533 -7.483 -14.131 1.00 84.88 94 PHE A C 1
ATOM 727 O O . PHE A 1 94 ? 24.380 -7.956 -14.890 1.00 84.88 94 PHE A O 1
ATOM 734 N N . PRO A 1 95 ? 23.724 -7.466 -12.793 1.00 86.81 95 PRO A N 1
ATOM 735 C CA . PRO A 1 95 ? 22.740 -7.134 -11.756 1.00 86.81 95 PRO A CA 1
ATOM 736 C C . PRO A 1 95 ? 22.685 -5.647 -11.361 1.00 86.81 95 PRO A C 1
ATOM 738 O O . PRO A 1 95 ? 21.935 -5.299 -10.448 1.00 86.81 95 PRO A O 1
ATOM 741 N N . GLN A 1 96 ? 23.482 -4.779 -11.991 1.00 84.69 96 GLN A N 1
ATOM 742 C CA . GLN A 1 96 ? 23.640 -3.379 -11.583 1.00 84.69 96 GLN A CA 1
ATOM 743 C C . GLN A 1 96 ? 22.344 -2.567 -11.733 1.00 84.69 96 GLN A C 1
ATOM 745 O O . GLN A 1 96 ? 22.079 -1.680 -10.917 1.00 84.69 96 GLN A O 1
ATOM 750 N N . SER A 1 97 ? 21.511 -2.912 -12.716 1.00 86.56 97 SER A N 1
ATOM 751 C CA . SER A 1 97 ? 20.207 -2.287 -12.975 1.00 86.56 97 SER A CA 1
ATOM 752 C C . SER A 1 97 ? 19.285 -2.225 -11.754 1.00 86.56 97 SER A C 1
ATOM 754 O O . SER A 1 97 ? 18.687 -1.186 -11.488 1.00 86.56 97 SER A O 1
ATOM 756 N N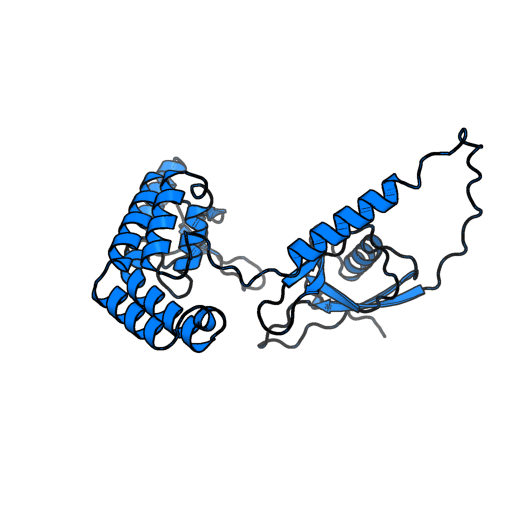 . LEU A 1 98 ? 19.226 -3.283 -10.936 1.00 83.12 98 LEU A N 1
ATOM 757 C CA . LEU A 1 98 ? 18.313 -3.368 -9.784 1.00 83.12 98 LEU A CA 1
ATOM 758 C C . LEU A 1 98 ? 18.540 -2.277 -8.725 1.00 83.12 98 LEU A C 1
ATOM 760 O O . LEU A 1 98 ? 17.604 -1.891 -8.022 1.00 83.12 98 LEU A O 1
ATOM 764 N N . GLY A 1 99 ? 19.781 -1.805 -8.583 1.00 83.62 99 GLY A N 1
ATOM 765 C CA . GLY A 1 99 ? 20.146 -0.738 -7.649 1.00 83.62 99 GLY A CA 1
ATOM 766 C C . GLY A 1 99 ? 20.133 0.660 -8.267 1.00 83.62 99 GLY A C 1
ATOM 767 O O . GLY A 1 99 ? 20.225 1.641 -7.530 1.00 83.62 99 GLY A O 1
ATOM 768 N N . ASN A 1 100 ? 20.030 0.764 -9.593 1.00 90.69 100 ASN A N 1
ATOM 769 C CA . ASN A 1 100 ? 20.121 2.025 -10.314 1.00 90.69 100 ASN A CA 1
ATOM 770 C C . ASN A 1 100 ? 18.761 2.748 -10.322 1.00 90.69 100 ASN A C 1
ATOM 772 O O . ASN A 1 100 ? 17.739 2.172 -10.694 1.00 90.69 100 ASN A O 1
ATOM 776 N N . LEU A 1 101 ? 18.740 4.015 -9.894 1.00 89.50 101 LEU A N 1
ATOM 777 C CA . LEU A 1 101 ? 17.514 4.816 -9.823 1.00 89.50 101 LEU A CA 1
ATOM 778 C C . LEU A 1 101 ? 16.916 5.083 -11.213 1.00 89.50 101 LEU A C 1
ATOM 780 O O . LEU A 1 101 ? 15.722 4.860 -11.398 1.00 89.50 101 LEU A O 1
ATOM 784 N N . HIS A 1 102 ? 17.743 5.474 -12.186 1.00 94.00 102 HIS A N 1
ATOM 785 C CA . HIS A 1 102 ? 17.302 5.789 -13.547 1.00 94.00 102 HIS A CA 1
ATOM 786 C C . HIS A 1 102 ? 16.711 4.569 -14.251 1.00 94.00 102 HIS A C 1
ATOM 788 O O . HIS A 1 102 ? 15.643 4.669 -14.850 1.00 94.00 102 HIS A O 1
ATOM 794 N N . PHE A 1 103 ? 17.332 3.394 -14.088 1.00 94.19 103 PHE A N 1
ATOM 795 C CA . PHE A 1 103 ? 16.752 2.142 -14.574 1.00 94.19 103 PHE A CA 1
ATOM 796 C C . PHE A 1 103 ? 15.353 1.912 -13.995 1.00 94.19 103 PHE A C 1
ATOM 798 O O . PHE A 1 103 ? 14.421 1.610 -14.732 1.00 94.19 103 PHE A O 1
ATOM 805 N N . ARG A 1 104 ? 15.183 2.063 -12.675 1.00 90.06 104 ARG A N 1
ATOM 806 C CA . ARG A 1 104 ? 13.896 1.814 -12.007 1.00 90.06 104 ARG A CA 1
ATOM 807 C C . ARG A 1 104 ? 12.804 2.773 -12.474 1.00 90.06 104 ARG A C 1
ATOM 809 O O . ARG A 1 104 ? 11.668 2.336 -12.635 1.00 90.06 104 ARG A O 1
ATOM 816 N N . GLU A 1 105 ? 13.136 4.043 -12.680 1.00 92.00 105 GLU A N 1
ATOM 817 C CA . GLU A 1 105 ? 12.206 5.055 -13.193 1.00 92.00 105 GLU A CA 1
ATOM 818 C C . GLU A 1 105 ? 11.817 4.775 -14.647 1.00 92.00 105 GLU A C 1
ATOM 820 O O . GLU A 1 105 ? 10.627 4.707 -14.958 1.00 92.00 105 GLU A O 1
ATOM 825 N N . ALA A 1 106 ? 12.800 4.528 -15.518 1.00 95.56 106 ALA A N 1
ATOM 826 C CA . ALA A 1 106 ? 12.566 4.219 -16.926 1.00 95.56 106 ALA A CA 1
ATOM 827 C C . ALA A 1 106 ? 11.796 2.901 -17.109 1.00 95.56 106 ALA A C 1
ATOM 829 O O . ALA A 1 106 ? 10.842 2.838 -17.884 1.00 95.56 106 ALA A O 1
ATOM 830 N N . PHE A 1 107 ? 12.142 1.866 -16.338 1.00 95.88 107 PHE A N 1
ATOM 831 C CA . PHE A 1 107 ? 11.426 0.592 -16.325 1.00 95.88 107 PHE A CA 1
ATOM 832 C C . PHE A 1 107 ? 9.976 0.777 -15.865 1.00 95.88 107 PHE A C 1
ATOM 834 O O . PHE A 1 107 ? 9.051 0.298 -16.519 1.00 95.88 107 PHE A O 1
ATOM 841 N N . ALA A 1 108 ? 9.753 1.512 -14.769 1.00 93.62 108 ALA A N 1
ATOM 842 C CA . ALA A 1 108 ? 8.406 1.795 -14.280 1.00 93.62 108 ALA A CA 1
ATOM 843 C C . ALA A 1 108 ? 7.575 2.581 -15.307 1.00 93.62 108 ALA A C 1
ATOM 845 O O . ALA A 1 108 ? 6.394 2.279 -15.482 1.00 93.62 108 ALA A O 1
ATOM 846 N N . ALA A 1 109 ? 8.181 3.545 -16.008 1.00 95.69 109 ALA A N 1
ATOM 847 C CA . ALA A 1 109 ? 7.528 4.295 -17.076 1.00 95.69 109 ALA A CA 1
ATOM 848 C C . ALA A 1 109 ? 7.143 3.390 -18.259 1.00 95.69 109 ALA A C 1
ATOM 850 O O . ALA A 1 109 ? 5.986 3.412 -18.677 1.00 95.69 109 ALA A O 1
ATOM 851 N N . ALA A 1 110 ? 8.061 2.541 -18.732 1.00 96.69 110 ALA A N 1
ATOM 852 C CA . ALA A 1 110 ? 7.804 1.604 -19.828 1.00 96.69 110 ALA A CA 1
ATOM 853 C C . ALA A 1 110 ? 6.691 0.599 -19.484 1.00 96.69 110 ALA A C 1
ATOM 855 O O . ALA A 1 110 ? 5.788 0.370 -20.287 1.00 96.69 110 ALA A O 1
ATOM 856 N N . VAL A 1 111 ? 6.709 0.038 -18.269 1.00 96.62 111 VAL A N 1
ATOM 857 C CA . VAL A 1 111 ? 5.653 -0.868 -17.788 1.00 96.62 111 VAL A CA 1
ATOM 858 C C . VAL A 1 111 ? 4.316 -0.141 -17.670 1.00 96.62 111 VAL A C 1
ATOM 860 O O . VAL A 1 111 ? 3.290 -0.695 -18.061 1.00 96.62 111 VAL A O 1
ATOM 863 N N . LYS A 1 112 ? 4.309 1.094 -17.145 1.00 95.38 112 LYS A N 1
ATOM 864 C CA . LYS A 1 112 ? 3.097 1.915 -17.011 1.00 95.38 112 LYS A CA 1
ATOM 865 C C . LYS A 1 112 ? 2.473 2.226 -18.367 1.00 95.38 112 LYS A C 1
ATOM 867 O O . LYS A 1 112 ? 1.257 2.126 -18.479 1.00 95.38 112 LYS A O 1
ATOM 872 N N . GLU A 1 113 ? 3.285 2.571 -19.362 1.00 96.69 113 GLU A N 1
ATOM 873 C CA . GLU A 1 113 ? 2.839 2.807 -20.736 1.00 96.69 113 GLU A CA 1
ATOM 874 C C . GLU A 1 113 ? 2.235 1.533 -21.344 1.00 96.69 113 GLU A C 1
ATOM 876 O O . GLU A 1 113 ? 1.090 1.557 -21.787 1.00 96.69 113 GLU A O 1
ATOM 881 N N . ALA A 1 114 ? 2.949 0.403 -21.281 1.00 97.44 114 ALA A N 1
ATOM 882 C CA . ALA A 1 114 ? 2.510 -0.852 -21.895 1.00 97.44 114 ALA A CA 1
ATOM 883 C C . ALA A 1 114 ? 1.203 -1.404 -21.305 1.00 97.44 114 ALA A C 1
ATOM 885 O O . ALA A 1 114 ? 0.372 -1.942 -22.029 1.00 97.44 114 ALA A O 1
ATOM 886 N N . GLN A 1 115 ? 0.996 -1.264 -19.992 1.00 96.94 115 GLN A N 1
ATOM 887 C CA . GLN A 1 115 ? -0.215 -1.766 -19.335 1.00 96.94 115 GLN A CA 1
ATOM 888 C C . GLN A 1 115 ? -1.381 -0.766 -19.336 1.00 96.94 115 GLN A C 1
ATOM 890 O O . GLN A 1 115 ? -2.442 -1.106 -18.819 1.00 96.94 115 GLN A O 1
ATOM 895 N N . ALA A 1 116 ? -1.206 0.465 -19.835 1.00 95.75 116 ALA A N 1
ATOM 896 C CA . ALA A 1 116 ? -2.183 1.543 -19.660 1.00 95.75 116 ALA A CA 1
ATOM 897 C C . ALA A 1 116 ? -3.569 1.181 -20.220 1.00 95.75 116 ALA A C 1
ATOM 899 O O . ALA A 1 116 ? -4.568 1.294 -19.507 1.00 95.75 116 ALA A O 1
ATOM 900 N N . GLU A 1 117 ? -3.625 0.684 -21.457 1.00 95.44 117 GLU A N 1
ATOM 901 C CA . GLU A 1 117 ? -4.876 0.267 -22.102 1.00 95.44 117 GLU A CA 1
ATOM 902 C C . GLU A 1 117 ? -5.500 -0.950 -21.411 1.00 95.44 117 GLU A C 1
ATOM 904 O O . GLU A 1 117 ? -6.708 -0.977 -21.168 1.00 95.44 117 GLU A O 1
ATOM 909 N N . THR A 1 118 ? -4.677 -1.932 -21.025 1.00 95.88 118 THR A N 1
ATOM 910 C CA . THR A 1 118 ? -5.129 -3.103 -20.264 1.00 95.88 118 THR A CA 1
ATOM 911 C C . THR A 1 118 ? -5.747 -2.674 -18.938 1.00 95.88 118 THR A C 1
ATOM 913 O O . THR A 1 118 ? -6.872 -3.053 -18.622 1.00 95.88 118 THR A O 1
ATOM 916 N N . LEU A 1 119 ? -5.066 -1.836 -18.159 1.00 93.56 119 LEU A N 1
ATOM 917 C CA . LEU A 1 119 ? -5.608 -1.341 -16.899 1.00 93.56 119 LEU A CA 1
ATOM 918 C C . LEU A 1 119 ? -6.899 -0.544 -17.119 1.00 93.56 119 LEU A C 1
ATOM 920 O O . LEU A 1 119 ? -7.850 -0.741 -16.364 1.00 93.56 119 LEU A O 1
ATOM 924 N N . ALA A 1 120 ? -6.977 0.279 -18.168 1.00 88.31 120 ALA A N 1
ATOM 925 C CA . ALA A 1 120 ? -8.190 1.017 -18.512 1.00 88.31 120 ALA A CA 1
ATOM 926 C C . ALA A 1 120 ? -9.377 0.103 -18.830 1.00 88.31 120 ALA A C 1
ATOM 928 O O . ALA A 1 120 ? -10.448 0.244 -18.236 1.00 88.31 120 ALA A O 1
ATOM 929 N N . LYS A 1 121 ? -9.158 -0.922 -19.661 1.00 90.50 121 LYS A N 1
ATOM 930 C CA . LYS A 1 121 ? -10.149 -1.964 -19.977 1.00 90.50 121 LYS A CA 1
ATOM 931 C C . LYS A 1 121 ? -10.743 -2.603 -18.717 1.00 90.50 121 LYS A C 1
ATOM 933 O O . LYS A 1 121 ? -11.935 -2.900 -18.676 1.00 90.50 121 LYS A O 1
ATOM 938 N N . TRP A 1 122 ? -9.924 -2.791 -17.685 1.00 90.69 122 TRP A N 1
ATOM 939 C CA . TRP A 1 122 ? -10.324 -3.399 -16.414 1.00 90.69 122 TRP A CA 1
ATOM 940 C C . TRP A 1 122 ? -10.785 -2.389 -15.348 1.00 90.69 122 TRP A C 1
ATOM 942 O O . TRP A 1 122 ? -11.127 -2.783 -14.234 1.00 90.69 122 TRP A O 1
ATOM 952 N N . GLY A 1 123 ? -10.843 -1.096 -15.676 1.00 83.50 123 GLY A N 1
ATOM 953 C CA . GLY A 1 123 ? -11.289 -0.035 -14.772 1.00 83.50 123 GLY A CA 1
ATOM 954 C C . GLY A 1 123 ? -10.238 0.423 -13.756 1.00 83.50 123 GLY A C 1
ATOM 955 O O . GLY A 1 123 ? -10.587 1.105 -12.791 1.00 83.50 123 GLY A O 1
ATOM 956 N N . PHE A 1 124 ? -8.965 0.087 -13.971 1.00 86.88 124 PHE A N 1
ATOM 957 C CA . PHE A 1 124 ? -7.816 0.436 -13.132 1.00 86.88 124 PHE A CA 1
ATOM 958 C C . PHE A 1 124 ? -6.985 1.595 -13.701 1.00 86.88 124 PHE A C 1
ATOM 960 O O . PHE A 1 124 ? -5.762 1.546 -13.706 1.00 86.88 124 PHE A O 1
ATOM 967 N N . GLU A 1 125 ? -7.625 2.648 -14.196 1.00 84.00 125 GLU A N 1
ATOM 968 C CA . GLU A 1 125 ? -6.921 3.810 -14.757 1.00 84.00 125 GLU A CA 1
ATOM 969 C C . GLU A 1 125 ? -6.241 4.670 -13.678 1.00 84.00 125 GLU A C 1
ATOM 971 O O . GLU A 1 125 ? -6.584 4.615 -12.495 1.00 84.00 125 GLU A O 1
ATOM 976 N N . GLY A 1 126 ? -5.315 5.527 -14.112 1.00 83.62 126 GLY A N 1
ATOM 977 C CA . GLY A 1 126 ? -4.710 6.566 -13.282 1.00 83.62 126 GLY A CA 1
ATOM 978 C C . GLY A 1 126 ? -3.386 6.174 -12.627 1.00 83.62 126 GLY A C 1
ATOM 979 O O . GLY A 1 126 ? -2.830 5.098 -12.846 1.00 83.62 126 GLY A O 1
ATOM 980 N N . GLU A 1 127 ? -2.854 7.092 -11.820 1.00 82.69 127 GLU A N 1
ATOM 981 C CA . GLU A 1 127 ? -1.521 6.978 -11.216 1.00 82.69 127 GLU A CA 1
ATOM 982 C C . GLU A 1 127 ? -1.363 5.744 -10.319 1.00 82.69 127 GLU A C 1
ATOM 984 O O . GLU A 1 127 ? -0.310 5.110 -10.306 1.00 82.69 127 GLU A O 1
ATOM 989 N N . TYR A 1 128 ? -2.439 5.358 -9.636 1.00 80.56 128 TYR A N 1
ATOM 990 C CA . TYR A 1 128 ? -2.459 4.244 -8.692 1.00 80.56 128 TYR A CA 1
ATOM 991 C C . TYR A 1 128 ? -3.105 2.970 -9.254 1.00 80.56 128 TYR A C 1
ATOM 993 O O . TYR A 1 128 ? -3.289 2.003 -8.513 1.00 80.56 128 TYR A O 1
ATOM 1001 N N . GLY A 1 129 ? -3.425 2.943 -10.552 1.00 84.75 129 GLY A N 1
ATOM 1002 C CA . GLY A 1 129 ? -4.131 1.849 -11.219 1.00 84.75 129 GLY A CA 1
ATOM 1003 C C . GLY A 1 129 ? -3.584 0.455 -10.908 1.00 84.75 129 GLY A C 1
ATOM 1004 O O . GLY A 1 129 ? -4.314 -0.432 -10.466 1.00 84.75 129 GLY A O 1
ATOM 1005 N N . SER A 1 130 ? -2.269 0.279 -11.035 1.00 89.50 130 SER A N 1
ATOM 1006 C CA . SER A 1 130 ? -1.589 -0.993 -10.761 1.00 89.50 130 SER A CA 1
ATOM 1007 C C . SER A 1 130 ? -1.715 -1.438 -9.300 1.00 89.50 130 SER A C 1
ATOM 1009 O O . SER A 1 130 ? -1.964 -2.606 -9.019 1.00 89.50 130 SER A O 1
ATOM 1011 N N . HIS A 1 131 ? -1.608 -0.520 -8.342 1.00 83.25 131 HIS A N 1
ATOM 1012 C CA . HIS A 1 131 ? -1.773 -0.832 -6.922 1.00 83.25 131 HIS A CA 1
ATOM 1013 C C . HIS A 1 131 ? -3.208 -1.266 -6.595 1.00 83.25 131 HIS A C 1
ATOM 1015 O O . HIS A 1 131 ? -3.440 -2.159 -5.776 1.00 83.25 131 HIS A O 1
ATOM 1021 N N . TYR A 1 132 ? -4.179 -0.656 -7.263 1.00 82.88 132 TYR A N 1
ATOM 1022 C CA . TYR A 1 132 ? -5.586 -0.993 -7.118 1.00 82.88 132 TYR A CA 1
ATOM 1023 C C . TYR A 1 132 ? -5.920 -2.348 -7.740 1.00 82.88 132 TYR A C 1
ATOM 1025 O O . TYR A 1 132 ? -6.597 -3.160 -7.107 1.00 82.88 132 TYR A O 1
ATOM 1033 N N . MET A 1 133 ? -5.342 -2.640 -8.905 1.00 91.69 133 MET A N 1
ATOM 1034 C CA . MET A 1 133 ? -5.361 -3.972 -9.499 1.00 91.69 133 MET A CA 1
ATOM 1035 C C . MET A 1 133 ? -4.804 -5.011 -8.517 1.00 91.69 133 MET A C 1
ATOM 1037 O O . MET A 1 133 ? -5.478 -5.996 -8.230 1.00 91.69 133 MET A O 1
ATOM 1041 N N . MET A 1 134 ? -3.616 -4.788 -7.942 1.00 90.38 134 MET A N 1
ATOM 1042 C CA . MET A 1 134 ? -2.993 -5.744 -7.010 1.00 90.38 134 MET A CA 1
ATOM 1043 C C . MET A 1 134 ? -3.882 -6.056 -5.798 1.00 90.38 134 MET A C 1
ATOM 1045 O O . MET A 1 134 ? -3.943 -7.197 -5.340 1.00 90.38 134 MET A O 1
ATOM 1049 N N . ASN A 1 135 ? -4.625 -5.067 -5.299 1.00 84.62 135 ASN A N 1
ATOM 1050 C CA . ASN A 1 135 ? -5.608 -5.279 -4.240 1.00 84.62 135 ASN A CA 1
ATOM 1051 C C . ASN A 1 135 ? -6.772 -6.182 -4.671 1.00 84.62 135 ASN A C 1
ATOM 1053 O O . ASN A 1 135 ? -7.210 -7.022 -3.880 1.00 84.62 135 ASN A O 1
ATOM 1057 N N . ALA A 1 136 ? -7.262 -6.037 -5.904 1.00 87.94 136 ALA A N 1
ATOM 1058 C CA . ALA A 1 136 ? -8.368 -6.842 -6.418 1.00 87.94 136 ALA A CA 1
ATOM 1059 C C . ALA A 1 136 ? -8.014 -8.340 -6.505 1.00 87.94 136 ALA A C 1
ATOM 1061 O O . ALA A 1 136 ? -8.890 -9.192 -6.337 1.00 87.94 136 ALA A O 1
ATOM 1062 N N . PHE A 1 137 ? -6.727 -8.678 -6.655 1.00 93.31 137 PHE A N 1
ATOM 1063 C CA . PHE A 1 137 ? -6.225 -10.057 -6.616 1.00 93.31 137 PHE A CA 1
ATOM 1064 C C . PHE A 1 137 ? -6.154 -10.667 -5.207 1.00 93.31 137 PHE A C 1
ATOM 1066 O O . PHE A 1 137 ? -5.982 -11.877 -5.087 1.00 93.31 137 PHE A O 1
ATOM 1073 N N . LYS A 1 138 ? -6.315 -9.897 -4.121 1.00 88.75 138 LYS A N 1
ATOM 1074 C CA . LYS A 1 138 ? -6.033 -10.356 -2.743 1.00 88.75 138 LYS A CA 1
ATOM 1075 C C . LYS A 1 138 ? -6.744 -11.658 -2.338 1.00 88.75 138 LYS A C 1
ATOM 1077 O O . LYS A 1 138 ? -6.191 -12.419 -1.551 1.00 88.75 138 LYS A O 1
ATOM 1082 N N . LYS A 1 139 ? -7.950 -11.924 -2.858 1.00 89.31 139 LYS A N 1
ATOM 1083 C CA . LYS A 1 139 ? -8.717 -13.152 -2.560 1.00 89.31 139 LYS A CA 1
ATOM 1084 C C . LYS A 1 139 ? -8.340 -14.357 -3.425 1.00 89.31 139 LYS A C 1
ATOM 1086 O O . LYS A 1 139 ? -8.567 -15.483 -3.005 1.00 89.31 139 LYS A O 1
ATOM 1091 N N . VAL A 1 140 ? -7.794 -14.122 -4.614 1.00 93.75 140 VAL A N 1
ATOM 1092 C CA . VAL A 1 140 ? -7.529 -15.158 -5.629 1.00 93.75 140 VAL A CA 1
ATOM 1093 C C . VAL A 1 140 ? -6.038 -15.386 -5.879 1.00 93.75 140 VAL A C 1
ATOM 1095 O O . VAL A 1 140 ? -5.673 -16.358 -6.523 1.00 93.75 140 VAL A O 1
ATOM 1098 N N . GLY A 1 141 ? -5.168 -14.533 -5.333 1.00 90.94 141 GLY A N 1
ATOM 1099 C CA . GLY A 1 141 ? -3.712 -14.613 -5.477 1.00 90.94 141 GLY A CA 1
ATOM 1100 C C . GLY A 1 141 ? -3.086 -15.968 -5.117 1.00 90.94 141 GLY A C 1
ATOM 1101 O O . GLY A 1 141 ? -2.187 -16.390 -5.835 1.00 90.94 141 GLY A O 1
ATOM 1102 N N . PRO A 1 142 ? -3.542 -16.683 -4.066 1.00 92.19 142 PRO A N 1
ATOM 1103 C CA . PRO A 1 142 ? -3.011 -18.010 -3.737 1.00 92.19 142 PRO A CA 1
ATOM 1104 C C . PRO A 1 142 ? -3.384 -19.127 -4.725 1.00 92.19 142 PRO A C 1
ATOM 1106 O O . PRO A 1 142 ? -2.908 -20.246 -4.561 1.00 92.19 142 PRO A O 1
ATOM 1109 N N . HIS A 1 143 ? -4.264 -18.872 -5.698 1.00 95.56 143 HIS A N 1
ATOM 1110 C CA . HIS A 1 143 ? -4.717 -19.894 -6.637 1.00 95.56 143 HIS A CA 1
ATOM 1111 C C . HIS A 1 143 ? -3.605 -20.269 -7.630 1.00 95.56 143 HIS A C 1
ATOM 1113 O O . HIS A 1 143 ? -2.932 -19.393 -8.173 1.00 95.56 143 HIS A O 1
ATOM 1119 N N . GLU A 1 144 ? -3.448 -21.565 -7.912 1.00 95.00 144 GLU A N 1
ATOM 1120 C CA . GLU A 1 144 ? -2.362 -22.097 -8.750 1.00 95.00 144 GLU A CA 1
ATOM 1121 C C . GLU A 1 144 ? -2.331 -21.470 -10.151 1.00 95.00 144 GLU A C 1
ATOM 1123 O O . GLU A 1 144 ? -1.277 -21.051 -10.625 1.00 95.00 144 GLU A O 1
ATOM 1128 N N . GLU A 1 145 ? -3.491 -21.326 -10.795 1.00 95.62 145 GLU A N 1
ATOM 1129 C CA . GLU A 1 145 ? -3.579 -20.688 -12.116 1.00 95.62 145 GLU A CA 1
ATOM 1130 C C . GLU A 1 145 ? -3.074 -19.240 -12.104 1.00 95.62 145 GLU A C 1
ATOM 1132 O O . GLU A 1 145 ? -2.339 -18.840 -13.004 1.00 95.62 145 GLU A O 1
ATOM 1137 N N . ILE A 1 146 ? -3.418 -18.467 -11.068 1.00 96.12 146 ILE A N 1
ATOM 1138 C CA . ILE A 1 146 ? -2.956 -17.080 -10.919 1.00 96.12 146 ILE A CA 1
ATOM 1139 C C . ILE A 1 146 ? -1.446 -17.050 -10.706 1.00 96.12 146 ILE A C 1
ATOM 1141 O O . ILE A 1 146 ? -0.754 -16.204 -11.271 1.00 96.12 146 ILE A O 1
ATOM 1145 N N . TYR A 1 147 ? -0.913 -17.993 -9.931 1.00 92.31 147 TYR A N 1
ATOM 1146 C CA . TYR A 1 147 ? 0.525 -18.124 -9.751 1.00 92.31 147 TYR A CA 1
ATOM 1147 C C . TYR A 1 147 ? 1.241 -18.436 -11.076 1.00 92.31 147 TYR A C 1
ATOM 1149 O O . TYR A 1 147 ? 2.226 -17.773 -11.398 1.00 92.31 147 TYR A O 1
ATOM 1157 N N . ARG A 1 148 ? 0.714 -19.367 -11.884 1.00 94.62 148 ARG A N 1
ATOM 1158 C CA . ARG A 1 148 ? 1.267 -19.715 -13.206 1.00 94.62 148 ARG A CA 1
ATOM 1159 C C . ARG A 1 148 ? 1.352 -18.500 -14.129 1.00 94.62 148 ARG A C 1
ATOM 1161 O O . ARG A 1 148 ? 2.414 -18.219 -14.672 1.00 94.62 148 ARG A O 1
ATOM 1168 N N . TYR A 1 149 ? 0.260 -17.755 -14.276 1.00 96.00 149 TYR A N 1
ATOM 1169 C CA . TYR A 1 149 ? 0.248 -16.570 -15.134 1.00 96.00 149 TYR A CA 1
ATOM 1170 C C . TYR A 1 149 ? 1.135 -15.439 -14.586 1.00 96.00 149 TYR A C 1
ATOM 1172 O O . TYR A 1 149 ? 1.778 -14.734 -15.363 1.00 96.00 149 TYR A O 1
ATOM 1180 N N . SER A 1 150 ? 1.268 -15.319 -13.261 1.00 94.06 150 SER A N 1
ATOM 1181 C CA . SER A 1 150 ? 2.184 -14.350 -12.647 1.00 94.06 150 SER A CA 1
ATOM 1182 C C . SER A 1 150 ? 3.641 -14.664 -13.006 1.00 94.06 150 SER A C 1
ATOM 1184 O O . SER A 1 150 ? 4.410 -13.750 -13.290 1.00 94.06 150 SER A O 1
ATOM 1186 N N . GLN A 1 151 ? 4.013 -15.949 -13.083 1.00 91.19 151 GLN A N 1
ATOM 1187 C CA . GLN A 1 151 ? 5.338 -16.358 -13.563 1.00 91.19 151 GLN A CA 1
ATOM 1188 C C . GLN A 1 151 ? 5.558 -16.015 -15.040 1.00 91.19 151 GLN A C 1
ATOM 1190 O O . GLN A 1 151 ? 6.673 -15.665 -15.422 1.00 91.19 151 GLN A O 1
ATOM 1195 N N . ASP A 1 152 ? 4.529 -16.121 -15.879 1.00 94.81 152 ASP A N 1
ATOM 1196 C CA . ASP A 1 152 ? 4.638 -15.774 -17.297 1.00 94.81 152 ASP A CA 1
ATOM 1197 C C . ASP A 1 152 ? 4.790 -14.259 -17.500 1.00 94.81 152 ASP A C 1
ATOM 1199 O O . ASP A 1 152 ? 5.642 -13.832 -18.281 1.00 94.81 152 ASP A O 1
ATOM 1203 N N . ILE A 1 153 ? 4.070 -13.444 -16.721 1.00 95.56 153 ILE A N 1
ATOM 1204 C CA . ILE A 1 153 ? 4.288 -11.990 -16.650 1.00 95.56 153 ILE A CA 1
ATOM 1205 C C . ILE A 1 153 ? 5.731 -11.686 -16.224 1.00 95.56 153 ILE A C 1
ATOM 1207 O O . ILE A 1 153 ? 6.427 -10.911 -16.881 1.00 95.56 153 ILE A O 1
ATOM 1211 N N . ASP A 1 154 ? 6.215 -12.335 -15.166 1.00 92.00 154 ASP A N 1
ATOM 1212 C CA . ASP A 1 154 ? 7.570 -12.134 -14.648 1.00 92.00 154 ASP A CA 1
ATOM 1213 C C . ASP A 1 154 ? 8.664 -12.486 -15.673 1.00 92.00 154 ASP A C 1
ATOM 1215 O O . ASP A 1 154 ? 9.690 -11.799 -15.734 1.00 92.00 154 ASP A O 1
ATOM 1219 N N . LYS A 1 155 ? 8.455 -13.526 -16.496 1.00 92.81 155 LYS A N 1
ATOM 1220 C CA . LYS A 1 155 ? 9.359 -13.883 -17.606 1.00 92.81 155 LYS A CA 1
ATOM 1221 C C . LYS A 1 155 ? 9.405 -12.782 -18.663 1.00 92.81 155 LYS A C 1
ATOM 1223 O O . LYS A 1 155 ? 10.493 -12.436 -19.117 1.00 92.81 155 LYS A O 1
ATOM 1228 N N . LEU A 1 156 ? 8.253 -12.220 -19.030 1.00 95.56 156 LEU A N 1
ATOM 1229 C CA . LEU A 1 156 ? 8.159 -11.154 -20.035 1.00 95.56 156 LEU A CA 1
ATOM 1230 C C . LEU A 1 156 ? 8.787 -9.844 -19.559 1.00 95.56 156 LEU A C 1
ATOM 1232 O O . LEU A 1 156 ? 9.401 -9.134 -20.353 1.00 95.56 156 LEU A O 1
ATOM 1236 N N . LEU A 1 157 ? 8.671 -9.541 -18.265 1.00 94.69 157 LEU A N 1
ATOM 1237 C CA . LEU A 1 157 ? 9.279 -8.357 -17.660 1.00 94.69 157 LEU A CA 1
ATOM 1238 C C . LEU A 1 157 ? 10.791 -8.502 -17.434 1.00 94.69 157 LEU A C 1
ATOM 1240 O O . LEU A 1 157 ? 11.469 -7.497 -17.243 1.00 94.69 157 LEU A O 1
ATOM 1244 N N . ARG A 1 158 ? 11.330 -9.731 -17.431 1.00 92.06 158 ARG A N 1
ATOM 1245 C CA . ARG A 1 158 ? 12.767 -10.050 -17.267 1.00 92.06 158 ARG A CA 1
ATOM 1246 C C . ARG A 1 158 ? 13.421 -9.461 -16.006 1.00 92.06 158 ARG A C 1
ATOM 1248 O O . ARG A 1 158 ? 14.641 -9.362 -15.913 1.00 92.06 158 ARG A O 1
ATOM 1255 N N . ILE A 1 159 ? 12.614 -9.099 -15.010 1.00 78.31 159 ILE A N 1
ATOM 1256 C CA . ILE A 1 159 ? 13.067 -8.552 -13.719 1.00 78.31 159 ILE A CA 1
ATOM 1257 C C . ILE A 1 159 ? 13.300 -9.628 -12.656 1.00 78.31 159 ILE A C 1
ATOM 1259 O O . ILE A 1 159 ? 13.845 -9.346 -11.585 1.00 78.31 159 ILE A O 1
ATOM 1263 N N . THR A 1 160 ? 12.892 -10.865 -12.936 1.00 73.12 160 THR A N 1
ATOM 1264 C CA . THR A 1 160 ? 13.070 -12.007 -12.042 1.00 73.12 160 THR A CA 1
ATOM 1265 C C . THR A 1 160 ? 14.056 -13.002 -12.642 1.00 73.12 160 THR A C 1
ATOM 1267 O O . THR A 1 160 ? 14.085 -13.228 -13.851 1.00 73.12 160 THR A O 1
ATOM 1270 N N . LYS A 1 161 ? 14.871 -13.633 -11.794 1.00 65.00 161 LYS A N 1
ATOM 1271 C CA . LYS A 1 161 ? 15.659 -14.805 -12.192 1.00 65.00 161 LYS A CA 1
ATOM 1272 C C . LYS A 1 161 ? 14.902 -16.027 -11.684 1.00 65.00 161 LYS A C 1
ATOM 1274 O O . LYS A 1 161 ? 14.771 -16.195 -10.475 1.00 65.00 161 LYS A O 1
ATOM 1279 N N . ASN A 1 162 ? 14.378 -16.849 -12.592 1.00 55.97 162 ASN A N 1
ATOM 1280 C CA . ASN A 1 162 ? 13.565 -18.035 -12.280 1.00 55.97 162 ASN A CA 1
ATOM 1281 C C . ASN A 1 162 ? 12.259 -17.732 -11.512 1.00 55.97 162 ASN A C 1
ATOM 1283 O O . ASN A 1 162 ? 11.903 -18.473 -10.599 1.00 55.97 162 ASN A O 1
ATOM 1287 N N . GLY A 1 163 ? 11.563 -16.631 -11.823 1.00 49.03 163 GLY A N 1
ATOM 1288 C CA . GLY A 1 163 ? 10.301 -16.281 -11.148 1.00 49.03 163 GLY A CA 1
ATOM 1289 C C . GLY A 1 163 ? 10.472 -15.818 -9.695 1.00 49.03 163 GLY A C 1
ATOM 1290 O O . GLY A 1 163 ? 9.496 -15.679 -8.964 1.00 49.03 163 GLY A O 1
ATOM 1291 N N . MET A 1 164 ? 11.710 -15.575 -9.252 1.00 46.50 164 MET A N 1
ATOM 1292 C CA . MET A 1 164 ? 11.985 -14.872 -8.005 1.00 46.50 164 MET A CA 1
ATOM 1293 C C . MET A 1 164 ? 12.383 -13.436 -8.323 1.00 46.50 164 MET A C 1
ATOM 1295 O O . MET A 1 164 ? 13.437 -13.191 -8.922 1.00 46.50 164 MET A O 1
ATOM 1299 N N . ILE A 1 165 ? 11.548 -12.477 -7.905 1.00 50.81 165 ILE A N 1
ATOM 1300 C CA . ILE A 1 165 ? 11.966 -11.079 -7.769 1.00 50.81 165 ILE A CA 1
ATOM 1301 C C . ILE A 1 165 ? 13.227 -11.126 -6.919 1.00 50.81 165 ILE A C 1
ATOM 1303 O O . ILE A 1 165 ? 13.175 -11.571 -5.769 1.00 50.81 165 ILE A O 1
ATOM 1307 N N . MET A 1 166 ? 14.358 -10.729 -7.505 1.00 47.72 166 MET A N 1
ATOM 1308 C CA . MET A 1 166 ? 15.633 -10.597 -6.810 1.00 47.72 166 MET A CA 1
ATOM 1309 C C . MET A 1 166 ? 15.451 -9.507 -5.758 1.00 47.72 166 MET A C 1
ATOM 1311 O O . MET A 1 166 ? 15.786 -8.343 -5.962 1.00 47.72 166 MET A O 1
ATOM 1315 N N . GLY A 1 167 ? 14.847 -9.868 -4.627 1.00 44.22 167 GLY A N 1
ATOM 1316 C CA . GLY A 1 167 ? 14.857 -9.035 -3.450 1.00 44.22 167 GLY A CA 1
ATOM 1317 C C . GLY A 1 167 ? 16.320 -8.747 -3.187 1.00 44.22 167 GLY A C 1
ATOM 1318 O O . GLY A 1 167 ? 17.100 -9.691 -3.055 1.00 44.22 167 GLY A O 1
ATOM 1319 N N . VAL A 1 168 ? 16.683 -7.460 -3.176 1.00 40.50 168 VAL A N 1
ATOM 1320 C CA . VAL A 1 168 ? 18.010 -6.986 -2.767 1.00 40.50 168 VAL A CA 1
ATOM 1321 C C . VAL A 1 168 ? 18.470 -7.894 -1.630 1.00 40.50 168 VAL A C 1
ATOM 1323 O O . VAL A 1 168 ? 17.723 -7.975 -0.643 1.00 40.50 168 VAL A O 1
ATOM 1326 N N . PRO A 1 169 ? 19.585 -8.642 -1.782 1.00 38.56 169 PRO A N 1
ATOM 1327 C CA . PRO A 1 169 ? 19.946 -9.708 -0.865 1.00 38.56 169 PRO A CA 1
ATOM 1328 C C . PRO A 1 169 ? 19.759 -9.237 0.570 1.00 38.56 169 PRO A C 1
ATOM 1330 O O . PRO A 1 169 ? 20.454 -8.337 1.046 1.00 38.56 169 PRO A O 1
ATOM 1333 N N . ARG A 1 170 ? 18.768 -9.808 1.268 1.00 46.44 170 ARG A N 1
ATOM 1334 C CA . ARG A 1 170 ? 18.544 -9.567 2.696 1.00 46.44 170 ARG A CA 1
ATOM 1335 C C . ARG A 1 170 ? 19.636 -10.297 3.471 1.00 46.44 170 ARG A C 1
ATOM 1337 O O . ARG A 1 170 ? 19.351 -11.175 4.280 1.00 46.44 170 ARG A O 1
ATOM 1344 N N . ALA A 1 171 ? 20.886 -9.884 3.280 1.00 48.31 171 ALA A N 1
ATOM 1345 C CA . ALA A 1 171 ? 22.056 -10.383 3.991 1.00 48.31 171 ALA A CA 1
ATOM 1346 C C . ALA A 1 171 ? 21.946 -10.215 5.526 1.00 48.31 171 ALA A C 1
ATOM 1348 O O . ALA A 1 171 ? 22.786 -10.718 6.267 1.00 48.31 171 ALA A O 1
ATOM 1349 N N . SER A 1 172 ? 20.905 -9.536 6.033 1.00 55.81 172 SER A N 1
ATOM 1350 C CA . SER A 1 172 ? 20.627 -9.403 7.465 1.00 55.81 172 SER A CA 1
ATOM 1351 C C . SER A 1 172 ? 19.664 -10.444 8.047 1.00 55.81 172 SER A C 1
ATOM 1353 O O . SER A 1 172 ? 19.722 -10.668 9.253 1.00 55.81 172 SER A O 1
ATOM 1355 N N . ARG A 1 173 ? 18.796 -11.101 7.257 1.00 53.84 173 ARG A N 1
ATOM 1356 C CA . ARG A 1 173 ? 17.807 -12.048 7.819 1.00 53.84 173 ARG A CA 1
ATOM 1357 C C . ARG A 1 173 ? 18.398 -13.418 8.117 1.00 53.84 173 ARG A C 1
ATOM 1359 O O . ARG A 1 173 ? 18.090 -13.979 9.160 1.00 53.84 173 ARG A O 1
ATOM 1366 N N . GLU A 1 174 ? 19.272 -13.920 7.256 1.00 58.00 174 GLU A N 1
ATOM 1367 C CA . GLU A 1 174 ? 19.911 -15.226 7.447 1.00 58.00 174 GLU A CA 1
ATOM 1368 C C . GLU A 1 174 ? 20.949 -15.178 8.579 1.00 58.00 174 GLU A C 1
ATOM 1370 O O . GLU A 1 174 ? 20.951 -16.036 9.459 1.00 58.00 174 GLU A O 1
ATOM 1375 N N . LYS A 1 175 ? 21.709 -14.074 8.678 1.00 65.00 175 LYS A N 1
ATOM 1376 C CA . LYS A 1 175 ? 22.578 -13.795 9.834 1.00 65.00 175 LYS A CA 1
ATOM 1377 C C . LYS A 1 175 ? 21.791 -13.602 11.138 1.00 65.00 175 LYS A C 1
ATOM 1379 O O . LYS A 1 175 ? 22.249 -14.056 12.181 1.00 65.00 175 LYS A O 1
ATOM 1384 N N . GLN A 1 176 ? 20.601 -12.985 11.109 1.00 60.97 176 GLN A N 1
ATOM 1385 C CA . GLN A 1 176 ? 19.740 -12.882 12.301 1.00 60.97 176 GLN A CA 1
ATOM 1386 C C . GLN A 1 176 ? 19.107 -14.215 12.705 1.00 60.97 176 GLN A C 1
ATOM 1388 O O . GLN A 1 176 ? 18.966 -14.466 13.900 1.00 60.97 176 GLN A O 1
ATOM 1393 N N . ALA A 1 177 ? 18.729 -15.061 11.746 1.00 70.12 177 ALA A N 1
ATOM 1394 C CA . ALA A 1 177 ? 18.189 -16.388 12.025 1.00 70.12 177 ALA A CA 1
ATOM 1395 C C . ALA A 1 177 ? 19.267 -17.311 12.614 1.00 70.12 177 ALA A C 1
ATOM 1397 O O . ALA A 1 177 ? 19.018 -17.960 13.625 1.00 70.12 177 ALA A O 1
ATOM 1398 N N . GLN A 1 178 ? 20.488 -17.284 12.067 1.00 75.94 178 GLN A N 1
ATOM 1399 C CA . GLN A 1 178 ? 21.625 -18.035 12.609 1.00 75.94 178 GLN A CA 1
ATOM 1400 C C . GLN A 1 178 ? 22.070 -17.515 13.984 1.00 75.94 178 GLN A C 1
ATOM 1402 O O . GLN A 1 178 ? 22.339 -18.318 14.873 1.00 75.94 178 GLN A O 1
ATOM 1407 N N . GLN A 1 179 ? 22.076 -16.193 14.211 1.00 74.94 179 GLN A N 1
ATOM 1408 C CA . GLN A 1 179 ? 22.358 -15.636 15.541 1.00 74.94 179 GLN A CA 1
ATOM 1409 C C . GLN A 1 179 ? 21.285 -16.010 16.566 1.00 74.94 179 GLN A C 1
ATOM 1411 O O . GLN A 1 179 ? 21.634 -16.343 17.693 1.00 74.94 179 GLN A O 1
ATOM 1416 N N . LYS A 1 180 ? 19.997 -16.005 16.193 1.00 75.88 180 LYS A N 1
ATOM 1417 C CA . LYS A 1 180 ? 18.918 -16.452 17.087 1.00 75.88 180 LYS A CA 1
ATOM 1418 C C . LYS A 1 180 ? 19.007 -17.938 17.410 1.00 75.88 180 LYS A C 1
ATOM 1420 O O . LYS A 1 180 ? 18.916 -18.286 18.581 1.00 75.88 180 LYS A O 1
ATOM 1425 N N . ALA A 1 181 ? 19.242 -18.781 16.405 1.00 79.25 181 ALA A N 1
ATOM 1426 C CA . ALA A 1 181 ? 19.399 -20.217 16.606 1.00 79.25 181 ALA A CA 1
ATOM 1427 C C . ALA A 1 181 ? 20.583 -20.514 17.543 1.00 79.25 181 ALA A C 1
ATOM 1429 O O . ALA A 1 181 ? 20.419 -21.233 18.521 1.00 79.25 181 ALA A O 1
ATOM 1430 N N . GLN A 1 182 ? 21.737 -19.862 17.345 1.00 76.56 182 GLN A N 1
ATOM 1431 C CA . GLN A 1 182 ? 22.889 -20.009 18.246 1.00 76.56 182 GLN A CA 1
ATOM 1432 C C . GLN A 1 182 ? 22.627 -19.475 19.665 1.00 76.56 182 GLN A C 1
ATOM 1434 O O . GLN A 1 182 ? 23.182 -19.998 20.634 1.00 76.56 182 GLN A O 1
ATOM 1439 N N . GLN A 1 183 ? 21.785 -18.448 19.818 1.00 72.88 183 GLN A N 1
ATOM 1440 C CA . GLN A 1 183 ? 21.416 -17.910 21.130 1.00 72.88 183 GLN A CA 1
ATOM 1441 C C . GLN A 1 183 ? 20.421 -18.815 21.876 1.00 72.88 183 GLN A C 1
ATOM 1443 O O . GLN A 1 183 ? 20.475 -18.887 23.103 1.00 72.88 183 GLN A O 1
ATOM 1448 N N . GLU A 1 184 ? 19.552 -19.530 21.158 1.00 73.06 184 GLU A N 1
ATOM 1449 C CA . GLU A 1 184 ? 18.626 -20.517 21.726 1.00 73.06 184 GLU A CA 1
ATOM 1450 C C . GLU A 1 184 ? 19.343 -21.819 22.111 1.00 73.06 184 GLU A C 1
ATOM 1452 O O . GLU A 1 184 ? 19.120 -22.322 23.212 1.00 73.06 184 GLU A O 1
ATOM 1457 N N . THR A 1 185 ? 20.296 -22.306 21.306 1.00 71.50 185 THR A N 1
ATOM 1458 C CA . THR A 1 185 ? 21.089 -23.499 21.667 1.00 71.50 185 THR A CA 1
ATOM 1459 C C . THR A 1 185 ? 21.970 -23.254 22.896 1.00 71.50 185 THR A C 1
ATOM 1461 O O . THR A 1 185 ? 22.081 -24.122 23.758 1.00 71.50 185 THR A O 1
ATOM 1464 N N . LYS A 1 186 ? 22.530 -22.042 23.054 1.00 66.94 186 LYS A N 1
ATOM 1465 C CA . LYS A 1 186 ? 23.267 -21.665 24.276 1.00 66.94 186 LYS A CA 1
ATOM 1466 C C . LYS A 1 186 ? 22.384 -21.571 25.522 1.00 66.94 186 LYS A C 1
ATOM 1468 O O . LYS A 1 186 ? 22.893 -21.746 26.622 1.00 66.94 186 LYS A O 1
ATOM 1473 N N . ARG A 1 187 ? 21.084 -21.291 25.375 1.00 64.25 187 ARG A N 1
ATOM 1474 C CA . ARG A 1 187 ? 20.148 -21.251 26.510 1.00 64.25 187 ARG A CA 1
ATOM 1475 C C . ARG A 1 187 ? 19.730 -22.645 26.971 1.00 64.25 187 ARG A C 1
ATOM 1477 O O . ARG A 1 187 ? 19.549 -22.834 28.164 1.00 64.25 187 ARG A O 1
ATOM 1484 N N . GLN A 1 188 ? 19.638 -23.613 26.062 1.00 60.59 188 GLN A N 1
ATOM 1485 C CA . GLN A 1 188 ? 19.240 -24.983 26.409 1.00 60.59 188 GLN A CA 1
ATOM 1486 C C . GLN A 1 188 ? 20.369 -25.813 27.043 1.00 60.59 188 GLN A C 1
ATOM 1488 O O . GLN A 1 188 ? 20.090 -26.783 27.734 1.00 60.59 188 GLN A O 1
ATOM 1493 N N . GLN A 1 189 ? 21.637 -25.428 26.868 1.00 59.12 189 GLN A N 1
ATOM 1494 C CA . GLN A 1 189 ? 22.774 -26.140 27.473 1.00 59.12 189 GLN A CA 1
ATOM 1495 C C . GLN A 1 189 ? 23.137 -25.674 28.894 1.00 59.12 189 GLN A C 1
ATOM 1497 O O . GLN A 1 189 ? 24.047 -26.240 29.490 1.00 59.12 189 GLN A O 1
ATOM 1502 N N . HIS A 1 190 ? 22.446 -24.674 29.456 1.00 53.88 190 HIS A N 1
ATOM 1503 C CA . HIS A 1 190 ? 22.750 -24.138 30.792 1.00 53.88 190 HIS A CA 1
ATOM 1504 C C . HIS A 1 190 ? 21.641 -24.375 31.836 1.00 53.88 190 HIS A C 1
ATOM 1506 O O . HIS A 1 190 ? 21.701 -23.792 32.917 1.00 53.88 190 HIS A O 1
ATOM 1512 N N . ASP A 1 191 ? 20.654 -25.225 31.529 1.00 51.66 191 ASP A N 1
ATOM 1513 C CA . ASP A 1 191 ? 19.489 -25.501 32.391 1.00 51.66 191 ASP A CA 1
ATOM 1514 C C . ASP A 1 191 ? 19.354 -26.996 32.750 1.00 51.66 191 ASP A C 1
ATOM 1516 O O . ASP A 1 191 ? 18.267 -27.539 32.918 1.00 51.66 191 ASP A O 1
ATOM 1520 N N . GLY A 1 192 ? 20.491 -27.695 32.821 1.00 51.12 192 GLY A N 1
ATOM 1521 C CA . GLY A 1 192 ? 20.582 -29.094 33.239 1.00 51.12 192 GLY A CA 1
ATOM 1522 C C . GLY A 1 192 ? 21.133 -29.211 34.653 1.00 51.12 192 GLY A C 1
ATOM 1523 O O . GLY A 1 192 ? 22.282 -29.603 34.825 1.00 51.12 192 GLY A O 1
ATOM 1524 N N . GLY A 1 193 ? 20.332 -28.839 35.650 1.00 57.31 193 GLY A N 1
ATOM 1525 C CA . GLY A 1 193 ? 20.663 -29.056 37.058 1.00 57.31 193 GLY A CA 1
ATOM 1526 C C . GLY A 1 193 ? 20.069 -27.995 37.968 1.00 57.31 193 GLY A C 1
ATOM 1527 O O . GLY A 1 193 ? 20.782 -27.094 38.406 1.00 57.31 193 GLY A O 1
ATOM 1528 N N . ARG A 1 194 ? 18.771 -28.095 38.267 1.00 47.56 194 ARG A N 1
ATOM 1529 C CA . ARG A 1 194 ? 18.224 -27.432 39.447 1.00 47.56 194 ARG A CA 1
ATOM 1530 C C . ARG A 1 194 ? 17.262 -28.332 40.196 1.00 47.56 194 ARG A C 1
ATOM 1532 O O . ARG A 1 194 ? 16.228 -28.744 39.680 1.00 47.56 194 ARG A O 1
ATOM 1539 N N . ASP A 1 195 ? 17.718 -28.594 41.407 1.00 50.66 195 ASP A N 1
ATOM 1540 C CA . ASP A 1 195 ? 17.032 -29.063 42.592 1.00 50.66 195 ASP A CA 1
ATOM 1541 C C . ASP A 1 195 ? 15.615 -28.504 42.762 1.00 50.66 195 ASP A C 1
ATOM 1543 O O . ASP A 1 195 ? 15.268 -27.426 42.268 1.00 50.66 195 ASP A O 1
ATOM 1547 N N . GLU A 1 196 ? 14.827 -29.276 43.510 1.00 55.09 196 GLU A N 1
ATOM 1548 C CA . GLU A 1 196 ? 13.485 -28.974 43.999 1.00 55.09 196 GLU A CA 1
ATOM 1549 C C . GLU A 1 196 ? 13.259 -27.494 44.368 1.00 55.09 196 GLU A C 1
ATOM 1551 O O . GLU A 1 196 ? 14.130 -26.846 44.960 1.00 55.09 196 GLU A O 1
ATOM 1556 N N . PRO A 1 197 ? 12.061 -26.950 44.073 1.00 49.34 197 PRO A N 1
ATOM 1557 C CA . PRO A 1 197 ? 11.727 -25.558 44.336 1.00 49.34 197 PRO A CA 1
ATOM 1558 C C . PRO A 1 197 ? 11.721 -25.269 45.842 1.00 49.34 197 PRO A C 1
ATOM 1560 O O . PRO A 1 197 ? 10.774 -25.577 46.564 1.00 49.34 197 PRO A O 1
ATOM 1563 N N . SER A 1 198 ? 12.799 -24.631 46.296 1.00 58.47 198 SER A N 1
ATOM 1564 C CA . SER A 1 198 ? 12.891 -23.984 47.602 1.00 58.47 198 SER A CA 1
ATOM 1565 C C . SER A 1 198 ? 11.814 -22.889 47.708 1.00 58.47 198 SER A C 1
ATOM 1567 O O . SER A 1 198 ? 11.613 -22.158 46.732 1.00 58.47 198 SER A O 1
ATOM 1569 N N . 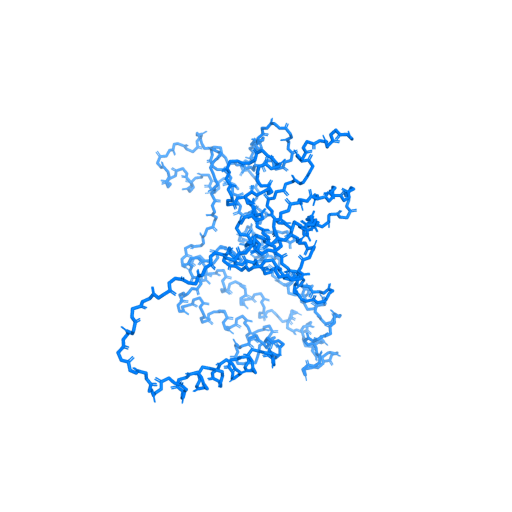PRO A 1 199 ? 11.101 -22.7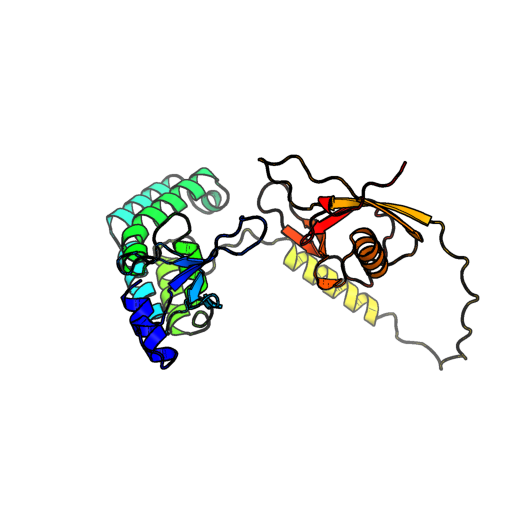73 48.845 1.00 59.72 199 PRO A N 1
ATOM 1570 C CA . PRO A 1 199 ? 9.960 -21.879 49.002 1.00 59.72 199 PRO A CA 1
ATOM 1571 C C . PRO A 1 199 ? 10.312 -20.443 48.615 1.00 59.72 199 PRO A C 1
ATOM 1573 O O . PRO A 1 199 ? 11.269 -19.845 49.108 1.00 59.72 199 PRO A O 1
ATOM 1576 N N . GLU A 1 200 ? 9.503 -19.933 47.694 1.00 56.06 200 GLU A N 1
ATOM 1577 C CA . GLU A 1 200 ? 9.561 -18.640 47.031 1.00 56.06 200 GLU A CA 1
ATOM 1578 C C . GLU A 1 200 ? 9.631 -17.496 48.052 1.00 56.06 200 GLU A C 1
ATOM 1580 O O . GLU A 1 200 ? 8.626 -16.964 48.521 1.00 56.06 200 GLU A O 1
ATOM 1585 N N . GLN A 1 201 ? 10.853 -17.111 48.421 1.00 54.44 201 GLN A N 1
ATOM 1586 C CA . GLN A 1 201 ? 11.100 -15.860 49.119 1.00 54.44 201 GLN A CA 1
ATOM 1587 C C . GLN A 1 201 ? 10.843 -14.733 48.122 1.00 54.44 201 GLN A C 1
ATOM 1589 O O . GLN A 1 201 ? 11.707 -14.400 47.309 1.00 54.44 201 GLN A O 1
ATOM 1594 N N . THR A 1 202 ? 9.640 -14.154 48.165 1.00 59.59 202 THR A N 1
ATOM 1595 C CA . THR A 1 202 ? 9.341 -12.899 47.474 1.00 59.59 202 THR A CA 1
ATOM 1596 C C . THR A 1 202 ? 10.401 -11.877 47.876 1.00 59.59 202 THR A C 1
ATOM 1598 O O . THR A 1 202 ? 10.479 -11.535 49.062 1.00 59.59 202 THR A O 1
ATOM 1601 N N . PRO A 1 203 ? 11.245 -11.406 46.939 1.00 75.94 203 PRO A N 1
ATOM 1602 C CA . PRO A 1 203 ? 12.242 -10.406 47.265 1.00 75.94 203 PRO A CA 1
ATOM 1603 C C . PRO A 1 203 ? 11.534 -9.163 47.820 1.00 75.94 203 PRO A C 1
ATOM 1605 O O . PRO A 1 203 ? 10.439 -8.829 47.353 1.00 75.94 203 PRO A O 1
ATOM 1608 N N . PRO A 1 204 ? 12.131 -8.479 48.812 1.00 82.62 204 PRO A N 1
ATOM 1609 C CA . PRO A 1 204 ? 11.540 -7.284 49.395 1.00 82.62 204 PRO A CA 1
ATOM 1610 C C . PRO A 1 204 ? 11.208 -6.261 48.294 1.00 82.62 204 PRO A C 1
ATOM 1612 O O . PRO A 1 204 ? 11.959 -6.153 47.315 1.00 82.62 204 PRO A O 1
ATOM 1615 N N . PRO A 1 205 ? 10.085 -5.526 48.422 1.00 84.94 205 PRO A N 1
ATOM 1616 C CA . PRO A 1 205 ? 9.626 -4.589 47.407 1.00 84.94 205 PRO A CA 1
ATOM 1617 C C . PRO A 1 205 ? 10.734 -3.586 47.091 1.00 84.94 205 PRO A C 1
ATOM 1619 O O . PRO A 1 205 ? 11.257 -2.898 47.969 1.00 84.94 205 PRO A O 1
ATOM 1622 N N . ARG A 1 206 ? 11.129 -3.545 45.816 1.00 87.69 206 ARG A N 1
ATOM 1623 C CA . ARG A 1 206 ? 12.164 -2.633 45.336 1.00 87.69 206 ARG A CA 1
ATOM 1624 C C . ARG A 1 206 ? 11.630 -1.196 45.475 1.00 87.69 206 ARG A C 1
ATOM 1626 O O . ARG A 1 206 ? 10.470 -0.975 45.125 1.00 87.69 206 ARG A O 1
ATOM 1633 N N . PRO A 1 207 ? 12.421 -0.232 45.982 1.00 90.50 207 PRO A N 1
ATOM 1634 C CA . PRO A 1 207 ? 11.990 1.162 46.030 1.00 90.50 207 PRO A CA 1
ATOM 1635 C C . PRO A 1 207 ? 11.588 1.646 44.623 1.00 90.50 207 PRO A C 1
ATOM 1637 O O . PRO A 1 207 ? 12.234 1.241 43.650 1.00 90.50 207 PRO A O 1
ATOM 1640 N N . PRO A 1 208 ? 10.530 2.471 44.504 1.00 91.31 208 PRO A N 1
ATOM 1641 C CA . PRO A 1 208 ? 10.019 2.925 43.214 1.00 91.31 208 PRO A CA 1
ATOM 1642 C C . PRO A 1 208 ? 11.098 3.690 42.442 1.00 91.31 208 PRO A C 1
ATOM 1644 O O . PRO A 1 208 ? 11.846 4.484 43.020 1.00 91.31 208 PRO A O 1
ATOM 1647 N N . ALA A 1 209 ? 11.199 3.433 41.136 1.00 94.00 209 ALA A N 1
ATOM 1648 C CA . ALA A 1 209 ? 12.149 4.138 40.288 1.00 94.00 209 ALA A CA 1
ATOM 1649 C C . ALA A 1 209 ? 11.806 5.638 40.217 1.00 94.00 209 ALA A C 1
ATOM 1651 O O . ALA A 1 209 ? 10.628 5.996 40.228 1.00 94.00 209 ALA A O 1
ATOM 1652 N N . PRO A 1 210 ? 12.812 6.526 40.109 1.00 96.88 210 PRO A N 1
ATOM 1653 C CA . PRO A 1 210 ? 12.564 7.952 39.949 1.00 96.88 210 PRO A CA 1
ATOM 1654 C C . PRO A 1 210 ? 11.796 8.235 38.654 1.00 96.88 210 PRO A C 1
ATOM 1656 O O . PRO A 1 210 ? 11.991 7.556 37.639 1.00 96.88 210 PRO A O 1
ATOM 1659 N N . ASP A 1 211 ? 10.963 9.270 38.683 1.00 98.06 211 ASP A N 1
ATOM 1660 C CA . ASP A 1 211 ? 10.218 9.723 37.513 1.00 98.06 211 ASP A CA 1
ATOM 1661 C C . ASP A 1 211 ? 11.147 10.263 36.418 1.00 98.06 211 ASP A C 1
ATOM 1663 O O . ASP A 1 211 ? 12.171 10.904 36.673 1.00 98.06 211 ASP A O 1
ATOM 1667 N N . VAL A 1 212 ? 10.773 10.019 35.163 1.00 98.00 212 VAL A N 1
ATOM 1668 C CA . VAL A 1 212 ? 11.489 10.476 33.972 1.00 98.00 212 VAL A CA 1
ATOM 1669 C C . VAL A 1 212 ? 10.553 11.213 33.021 1.00 98.00 212 VAL A C 1
ATOM 1671 O O . VAL A 1 212 ? 9.389 10.856 32.851 1.00 98.00 212 VAL A O 1
ATOM 1674 N N . ASN A 1 213 ? 11.091 12.227 32.343 1.00 98.00 213 ASN A N 1
ATOM 1675 C CA . ASN A 1 213 ? 10.380 12.955 31.296 1.00 98.00 213 ASN A CA 1
ATOM 1676 C C . ASN A 1 213 ? 10.613 12.293 29.933 1.00 98.00 213 ASN A C 1
ATOM 1678 O O . ASN A 1 213 ? 11.751 12.127 29.485 1.00 98.00 213 ASN A O 1
ATOM 1682 N N . VAL A 1 214 ? 9.524 11.939 29.260 1.00 98.12 214 VAL A N 1
ATOM 1683 C CA . VAL A 1 214 ? 9.497 11.300 27.945 1.00 98.12 214 VAL A CA 1
ATOM 1684 C C . VAL A 1 214 ? 8.865 12.250 26.934 1.00 98.12 214 VAL A C 1
ATOM 1686 O O . VAL A 1 214 ? 7.825 12.847 27.196 1.00 98.12 214 VAL A O 1
ATOM 1689 N N . THR A 1 215 ? 9.492 12.388 25.767 1.00 98.06 215 THR A N 1
ATOM 1690 C CA . THR A 1 215 ? 8.974 13.178 24.642 1.00 98.06 215 THR A CA 1
ATOM 1691 C C . THR A 1 215 ? 8.393 12.255 23.575 1.00 98.06 215 THR A C 1
ATOM 1693 O O . THR A 1 215 ? 9.059 11.324 23.118 1.00 98.06 215 THR A O 1
ATOM 1696 N N . VAL A 1 216 ? 7.160 12.525 23.157 1.00 98.12 216 VAL A N 1
ATOM 1697 C CA . VAL A 1 216 ? 6.448 11.785 22.113 1.00 98.12 216 VAL A CA 1
ATOM 1698 C C . VAL A 1 216 ? 6.193 12.722 20.935 1.00 98.12 216 VAL A C 1
ATOM 1700 O O . VAL A 1 216 ? 5.603 13.786 21.102 1.00 98.12 216 VAL A O 1
ATOM 1703 N N . ALA A 1 217 ? 6.650 12.335 19.747 1.00 97.50 217 ALA A N 1
ATOM 1704 C CA . ALA A 1 217 ? 6.468 13.090 18.508 1.00 97.50 217 ALA A CA 1
ATOM 1705 C C . ALA A 1 217 ? 5.679 12.270 17.481 1.00 97.50 217 ALA A C 1
ATOM 1707 O O . ALA A 1 217 ? 5.726 11.038 17.493 1.00 97.50 217 ALA A O 1
ATOM 1708 N N . HIS A 1 218 ? 4.967 12.933 16.570 1.00 97.06 218 HIS A N 1
ATOM 1709 C CA . HIS A 1 218 ? 4.263 12.230 15.500 1.00 97.06 218 HIS A CA 1
ATOM 1710 C C . HIS A 1 218 ? 5.267 11.568 14.539 1.00 97.06 218 HIS A C 1
ATOM 1712 O O . HIS A 1 218 ? 6.321 12.125 14.225 1.00 97.06 218 HIS A O 1
ATOM 1718 N N . ALA A 1 219 ? 4.988 10.334 14.115 1.00 95.62 219 ALA A N 1
ATOM 1719 C CA . ALA A 1 219 ? 5.941 9.547 13.332 1.00 95.62 219 ALA A CA 1
ATOM 1720 C C . ALA A 1 219 ? 6.067 10.014 11.869 1.00 95.62 219 ALA A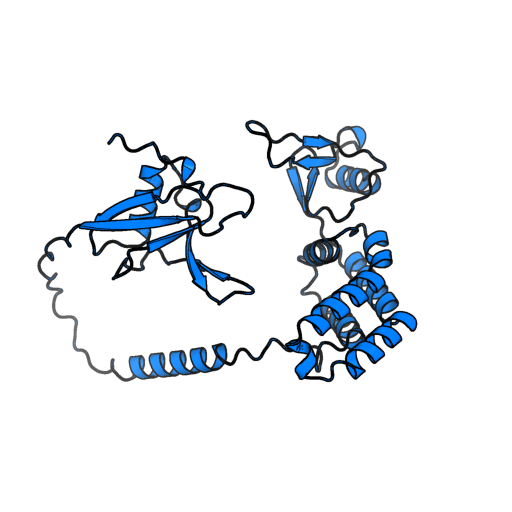 C 1
ATOM 1722 O O . ALA A 1 219 ? 7.139 9.853 11.270 1.00 95.62 219 ALA A O 1
ATOM 1723 N N . VAL A 1 220 ? 4.980 10.572 11.330 1.00 91.50 220 VAL A N 1
ATOM 1724 C CA . VAL A 1 220 ? 4.862 11.141 9.980 1.00 91.50 220 VAL A CA 1
ATOM 1725 C C . VAL A 1 220 ? 4.774 12.656 10.113 1.00 91.50 220 VAL A C 1
ATOM 1727 O O . VAL A 1 220 ? 3.975 13.151 10.903 1.00 91.50 220 VAL A O 1
ATOM 1730 N N . VAL A 1 221 ? 5.618 13.373 9.385 1.00 88.94 221 VAL A N 1
ATOM 1731 C CA . VAL A 1 221 ? 5.522 14.826 9.236 1.00 88.94 221 VAL A CA 1
ATOM 1732 C C . VAL A 1 221 ? 5.101 15.036 7.792 1.00 88.94 221 VAL A C 1
ATOM 1734 O O . VAL A 1 221 ? 5.745 14.484 6.904 1.00 88.94 221 VAL A O 1
ATOM 1737 N N . GLU A 1 222 ? 3.977 15.708 7.588 1.00 85.88 222 GLU A N 1
ATOM 1738 C CA . GLU A 1 222 ? 3.489 16.065 6.258 1.00 85.88 222 GLU A CA 1
ATOM 1739 C C . GLU A 1 222 ? 4.175 17.369 5.844 1.00 85.88 222 GLU A C 1
ATOM 1741 O O . GLU A 1 222 ? 4.284 18.279 6.664 1.00 85.88 222 GLU A O 1
ATOM 1746 N N . ASP A 1 223 ? 4.682 17.441 4.612 1.00 84.44 223 ASP A N 1
ATOM 1747 C CA . ASP A 1 223 ? 5.512 18.569 4.162 1.00 84.44 223 ASP A CA 1
ATOM 1748 C C . ASP A 1 223 ? 4.718 19.889 4.055 1.00 84.44 223 ASP A C 1
ATOM 1750 O O . ASP A 1 223 ? 5.297 20.968 4.171 1.00 84.44 223 ASP A O 1
ATOM 1754 N N . ASP A 1 224 ? 3.392 19.803 3.904 1.00 86.06 224 ASP A N 1
ATOM 1755 C CA . ASP A 1 224 ? 2.498 20.949 3.697 1.00 86.06 224 ASP A CA 1
ATOM 1756 C C . ASP A 1 224 ? 1.871 21.504 4.992 1.00 86.06 224 ASP A C 1
ATOM 1758 O O . ASP A 1 224 ? 1.196 22.536 4.964 1.00 86.06 224 ASP A O 1
ATOM 1762 N N . GLU A 1 225 ? 2.084 20.855 6.144 1.00 84.88 225 GLU A N 1
ATOM 1763 C CA . GLU A 1 225 ? 1.516 21.285 7.425 1.00 84.88 225 GLU A CA 1
ATOM 1764 C C . GLU A 1 225 ? 2.591 21.608 8.471 1.00 84.88 225 GLU A C 1
ATOM 1766 O O . GLU A 1 225 ? 3.625 20.940 8.552 1.00 84.88 225 GLU A O 1
ATOM 1771 N N . PRO A 1 226 ? 2.348 22.592 9.363 1.00 90.00 226 PRO A N 1
ATOM 1772 C CA . PRO A 1 226 ? 3.231 22.803 10.497 1.00 90.00 226 PRO A CA 1
ATOM 1773 C C . PRO A 1 226 ? 3.282 21.526 11.355 1.00 90.00 226 PRO A C 1
ATOM 1775 O O . PRO A 1 226 ? 2.232 20.926 11.646 1.00 90.00 226 PRO A O 1
ATOM 1778 N N . PRO A 1 227 ? 4.486 21.108 11.790 1.00 89.38 227 PRO A N 1
ATOM 1779 C CA . PRO A 1 227 ? 4.658 19.857 12.505 1.00 89.38 227 PRO A CA 1
ATOM 1780 C C . PRO A 1 227 ? 3.807 19.867 13.781 1.00 89.38 227 PRO A C 1
ATOM 1782 O O . PRO A 1 227 ? 3.782 20.873 14.500 1.00 89.38 227 PRO A O 1
ATOM 1785 N N . PRO A 1 228 ? 3.099 18.765 14.088 1.00 90.69 228 PRO A N 1
ATOM 1786 C CA . PRO A 1 228 ? 2.302 18.687 15.301 1.00 90.69 228 PRO A CA 1
ATOM 1787 C C . PRO A 1 228 ? 3.195 18.876 16.539 1.00 90.69 228 PRO A C 1
ATOM 1789 O O . PRO A 1 228 ? 4.367 18.478 16.529 1.00 90.69 228 PRO A O 1
ATOM 1792 N N . PRO A 1 229 ? 2.659 19.469 17.620 1.00 94.62 229 PRO A N 1
ATOM 1793 C CA . PRO A 1 229 ? 3.426 19.694 18.835 1.00 94.62 229 PRO A CA 1
ATOM 1794 C C . PRO A 1 229 ? 3.911 18.367 19.426 1.00 94.62 229 PRO A C 1
ATOM 1796 O O . PRO A 1 229 ? 3.268 17.323 19.300 1.00 94.62 229 PRO A O 1
ATOM 1799 N N . THR A 1 230 ? 5.057 18.409 20.104 1.00 96.38 230 THR A N 1
ATOM 1800 C CA . THR A 1 230 ? 5.545 17.249 20.858 1.00 96.38 230 THR A CA 1
ATOM 1801 C C . THR A 1 230 ? 4.849 17.164 22.211 1.00 96.38 230 THR A C 1
ATOM 1803 O O . THR A 1 230 ? 4.631 18.176 22.877 1.00 96.38 230 THR A O 1
ATOM 1806 N N . LEU A 1 231 ? 4.515 15.946 22.633 1.00 96.62 231 LEU A N 1
ATOM 1807 C CA . LEU A 1 231 ? 3.878 15.687 23.917 1.00 96.62 231 LEU A CA 1
ATOM 1808 C C . LEU A 1 231 ? 4.929 15.267 24.951 1.00 96.62 231 LEU A C 1
ATOM 1810 O O . LEU A 1 231 ? 5.666 14.306 24.731 1.00 96.62 231 LEU A O 1
ATOM 1814 N N . LYS A 1 232 ? 4.991 15.974 26.083 1.00 97.19 232 LYS A N 1
ATOM 1815 C CA . LYS A 1 232 ? 5.872 15.644 27.214 1.00 97.19 232 LYS A CA 1
ATOM 1816 C C . LYS A 1 232 ? 5.077 14.925 28.301 1.00 97.19 232 LYS A C 1
ATOM 1818 O O . LYS A 1 232 ? 4.018 15.402 28.699 1.00 97.19 232 LYS A O 1
ATOM 1823 N N . ILE A 1 233 ? 5.583 13.784 28.760 1.00 97.44 233 ILE A N 1
ATOM 1824 C CA . ILE A 1 233 ? 4.942 12.934 29.771 1.00 97.44 233 ILE A CA 1
ATOM 1825 C C . ILE A 1 233 ? 5.954 12.590 30.856 1.00 97.44 233 ILE A C 1
ATOM 1827 O O . ILE A 1 233 ? 7.064 12.161 30.544 1.00 97.44 233 ILE A O 1
ATOM 1831 N N . THR A 1 234 ? 5.551 12.739 32.114 1.00 97.81 234 THR A N 1
ATOM 1832 C CA . THR A 1 234 ? 6.311 12.300 33.289 1.00 97.81 234 THR A CA 1
ATOM 1833 C C . THR A 1 234 ? 5.773 10.948 33.752 1.00 97.81 234 THR A C 1
ATOM 1835 O O . THR A 1 234 ? 4.563 10.788 33.906 1.00 97.81 234 THR A O 1
ATOM 1838 N N . ILE A 1 235 ? 6.653 9.958 33.902 1.00 97.88 235 ILE A N 1
ATOM 1839 C CA . ILE A 1 235 ? 6.300 8.569 34.238 1.00 97.88 235 ILE A CA 1
ATOM 1840 C C . ILE A 1 235 ? 7.470 7.895 34.984 1.00 97.88 235 ILE A C 1
ATOM 1842 O O . ILE A 1 235 ? 8.610 8.294 34.731 1.00 97.88 235 ILE A O 1
ATOM 1846 N N . PRO A 1 236 ? 7.254 6.877 35.843 1.00 97.75 236 PRO A N 1
ATOM 1847 C CA . PRO A 1 236 ? 8.349 6.163 36.504 1.00 97.75 236 PRO A CA 1
ATOM 1848 C C . PRO A 1 236 ? 9.388 5.597 35.527 1.00 97.75 236 PRO A C 1
ATOM 1850 O O . PRO A 1 236 ? 9.053 5.108 34.445 1.00 97.75 236 PRO A O 1
ATOM 1853 N N . GLY A 1 237 ? 10.671 5.653 35.895 1.00 96.81 237 GLY A N 1
ATOM 1854 C CA . GLY A 1 237 ? 11.783 5.234 35.032 1.00 96.81 237 GLY A CA 1
ATOM 1855 C C . GLY A 1 237 ? 11.807 3.744 34.670 1.00 96.81 237 GLY A C 1
ATOM 1856 O O . GLY A 1 237 ? 12.408 3.366 33.662 1.00 96.81 237 GLY A O 1
ATOM 1857 N N . ASP A 1 238 ? 11.144 2.909 35.464 1.00 96.50 238 ASP A N 1
ATOM 1858 C CA . ASP A 1 238 ? 10.967 1.471 35.257 1.00 96.50 238 ASP A CA 1
ATOM 1859 C C . ASP A 1 238 ? 9.647 1.113 34.554 1.00 96.50 238 ASP A C 1
ATOM 1861 O O . ASP A 1 238 ? 9.373 -0.068 34.333 1.00 96.50 238 ASP A O 1
ATOM 1865 N N . ALA A 1 239 ? 8.854 2.110 34.150 1.00 97.69 239 ALA A N 1
ATOM 1866 C CA . ALA A 1 239 ? 7.573 1.867 33.510 1.00 97.69 239 ALA A CA 1
ATOM 1867 C C . ALA A 1 239 ? 7.703 1.161 32.148 1.00 97.69 239 ALA A C 1
ATOM 1869 O O . ALA A 1 239 ? 8.714 1.224 31.433 1.00 97.69 239 ALA A O 1
ATOM 1870 N N . THR A 1 240 ? 6.624 0.481 31.780 1.00 98.25 240 THR A N 1
ATOM 1871 C CA . THR A 1 240 ? 6.461 -0.249 30.522 1.00 98.25 240 THR A CA 1
ATOM 1872 C C . THR A 1 240 ? 5.890 0.637 29.415 1.00 98.25 240 THR A C 1
ATOM 1874 O O . THR A 1 240 ? 5.328 1.709 29.651 1.00 98.25 240 THR A O 1
ATOM 1877 N N . ILE A 1 241 ? 5.993 0.170 28.171 1.00 98.44 241 ILE A N 1
ATOM 1878 C CA . ILE A 1 241 ? 5.366 0.819 27.014 1.00 98.44 241 ILE A CA 1
ATOM 1879 C C . ILE A 1 241 ? 3.840 0.881 27.165 1.00 98.44 241 ILE A C 1
ATOM 1881 O O . ILE A 1 241 ? 3.247 1.867 26.728 1.00 98.44 241 ILE A O 1
ATOM 1885 N N . LEU A 1 242 ? 3.209 -0.109 27.810 1.00 98.25 242 LEU A N 1
ATOM 1886 C CA . LEU A 1 242 ? 1.776 -0.071 28.119 1.00 98.25 242 LEU A CA 1
ATOM 1887 C C . LEU A 1 242 ? 1.417 1.133 28.994 1.00 98.25 242 LEU A C 1
ATOM 1889 O O . LEU A 1 242 ? 0.559 1.927 28.620 1.00 98.25 242 LEU A O 1
ATOM 1893 N N . GLN A 1 243 ? 2.130 1.311 30.106 1.00 98.31 243 GLN A N 1
ATOM 1894 C CA . GLN A 1 243 ? 1.898 2.423 31.031 1.00 98.31 243 GLN A CA 1
ATOM 1895 C C . GLN A 1 243 ? 2.151 3.779 30.354 1.00 98.31 243 GLN A C 1
ATOM 1897 O O . GLN A 1 243 ? 1.413 4.737 30.580 1.00 98.31 243 GLN A O 1
ATOM 1902 N N . LEU A 1 244 ? 3.140 3.863 29.453 1.00 98.44 244 LEU A N 1
ATOM 1903 C CA . LEU A 1 244 ? 3.338 5.058 28.628 1.00 98.44 244 LEU A CA 1
ATOM 1904 C C . LEU A 1 244 ? 2.139 5.311 27.694 1.00 98.44 244 LEU A C 1
ATOM 1906 O O . LEU A 1 244 ? 1.703 6.453 27.568 1.00 98.44 244 LEU A O 1
ATOM 1910 N N . ARG A 1 245 ? 1.578 4.277 27.051 1.00 98.31 245 ARG A N 1
ATOM 1911 C CA . ARG A 1 245 ? 0.376 4.413 26.202 1.00 98.31 245 ARG A CA 1
ATOM 1912 C C . ARG A 1 245 ? -0.841 4.862 27.002 1.00 98.31 245 ARG A C 1
ATOM 1914 O O . ARG A 1 245 ? -1.578 5.717 26.523 1.00 98.31 245 ARG A O 1
ATOM 1921 N N . GLU A 1 246 ? -1.032 4.334 28.206 1.00 98.19 246 GLU A N 1
ATOM 1922 C CA . GLU A 1 246 ? -2.099 4.757 29.119 1.00 98.19 246 GLU A CA 1
ATOM 1923 C C . GLU A 1 246 ? -1.945 6.224 29.531 1.00 98.19 246 GLU A C 1
ATOM 1925 O O . GLU A 1 246 ? -2.918 6.980 29.502 1.00 98.19 246 GLU A O 1
ATOM 1930 N N . ALA A 1 247 ? -0.718 6.653 29.845 1.00 97.75 247 ALA A N 1
ATOM 1931 C CA . ALA A 1 247 ? -0.423 8.047 30.157 1.00 97.75 247 ALA A CA 1
ATOM 1932 C C . ALA A 1 247 ? -0.718 8.973 28.964 1.00 97.75 247 ALA A C 1
ATOM 1934 O O . ALA A 1 247 ? -1.333 10.025 29.144 1.00 97.75 247 ALA A O 1
ATOM 1935 N N . ILE A 1 248 ? -0.356 8.564 27.740 1.00 97.56 248 ILE A N 1
ATOM 1936 C CA . ILE A 1 248 ? -0.695 9.293 26.506 1.00 97.56 248 ILE A CA 1
ATOM 1937 C C . ILE A 1 248 ? -2.215 9.366 26.323 1.00 97.56 248 ILE A C 1
ATOM 1939 O O . ILE A 1 248 ? -2.744 10.448 26.084 1.00 97.56 248 ILE A O 1
ATOM 1943 N N . ALA A 1 249 ? -2.926 8.242 26.452 1.00 97.19 249 ALA A N 1
ATOM 1944 C CA . ALA A 1 249 ? -4.375 8.181 26.262 1.00 97.19 249 ALA A CA 1
ATOM 1945 C C . ALA A 1 249 ? -5.109 9.113 27.223 1.00 97.19 249 ALA A C 1
ATOM 1947 O O . ALA A 1 249 ? -5.919 9.931 26.794 1.00 97.19 249 ALA A O 1
ATOM 1948 N N . ARG A 1 250 ? -4.744 9.057 28.509 1.00 96.50 250 ARG A N 1
ATOM 1949 C CA . ARG A 1 250 ? -5.287 9.940 29.544 1.00 96.50 250 ARG A CA 1
ATOM 1950 C C . ARG A 1 250 ? -5.012 11.405 29.226 1.00 96.50 250 ARG A C 1
ATOM 1952 O O . ARG A 1 250 ? -5.887 12.245 29.397 1.00 96.50 250 ARG A O 1
ATOM 1959 N N . ARG A 1 251 ? -3.806 11.712 28.742 1.00 95.31 251 ARG A N 1
ATOM 1960 C CA . ARG A 1 251 ? -3.396 13.079 28.412 1.00 95.31 251 ARG A CA 1
ATOM 1961 C C . ARG A 1 251 ? -4.119 13.643 27.187 1.00 95.31 251 ARG A C 1
ATOM 1963 O O . ARG A 1 251 ? -4.312 14.850 27.126 1.00 95.31 251 ARG A O 1
ATOM 1970 N N . LEU A 1 252 ? -4.512 12.790 26.244 1.00 95.94 252 LEU A N 1
ATOM 1971 C CA . LEU A 1 252 ? -5.217 13.166 25.014 1.00 95.94 252 LEU A CA 1
ATOM 1972 C C . LEU A 1 252 ? -6.743 12.986 25.096 1.00 95.94 252 LEU A C 1
ATOM 1974 O O . LEU A 1 252 ? -7.429 13.244 24.114 1.00 95.94 252 LEU A O 1
ATOM 1978 N N . GLY A 1 253 ? -7.282 12.526 26.231 1.00 95.94 253 GLY A N 1
ATOM 1979 C CA . GLY A 1 253 ? -8.718 12.267 26.383 1.00 95.94 253 GLY A CA 1
ATOM 1980 C C . GLY A 1 253 ? -9.230 11.103 25.526 1.00 95.94 253 GLY A C 1
ATOM 1981 O O . GLY A 1 253 ? -10.372 11.122 25.080 1.00 95.94 253 GLY A O 1
ATOM 1982 N N . LEU A 1 254 ? -8.389 10.100 25.260 1.00 95.38 254 LEU A N 1
ATOM 1983 C CA . LEU A 1 254 ? -8.746 8.938 24.445 1.00 95.38 254 LEU A CA 1
ATOM 1984 C C . LEU A 1 254 ? -9.208 7.770 25.318 1.00 95.38 254 LEU A C 1
ATOM 1986 O O . LEU A 1 254 ? -8.493 7.345 26.221 1.00 95.38 254 LEU A O 1
ATOM 1990 N N . GLU A 1 255 ? -10.356 7.182 24.983 1.00 95.56 255 GLU A N 1
ATOM 1991 C CA . GLU A 1 255 ? -10.889 6.006 25.688 1.00 95.56 255 GLU A CA 1
ATOM 1992 C C . GLU A 1 255 ? -10.229 4.692 25.246 1.00 95.56 255 GLU A C 1
ATOM 1994 O O . GLU A 1 255 ? -10.133 3.733 26.011 1.00 95.56 255 GLU A O 1
ATOM 1999 N N . ARG A 1 256 ? -9.772 4.620 23.989 1.00 95.31 256 ARG A N 1
ATOM 2000 C CA . ARG A 1 256 ? -9.272 3.381 23.378 1.00 95.31 256 ARG A CA 1
ATOM 2001 C C . ARG A 1 256 ? -7.761 3.418 23.197 1.00 95.31 256 ARG A C 1
ATOM 2003 O O . ARG A 1 256 ? -7.252 4.091 22.301 1.00 95.31 256 ARG A O 1
ATOM 2010 N N . LEU A 1 257 ? -7.043 2.585 23.953 1.00 96.75 257 LEU A N 1
ATOM 2011 C CA . LEU A 1 257 ? -5.589 2.428 23.803 1.00 96.75 257 LEU A CA 1
ATOM 2012 C C . LEU A 1 257 ? -5.187 1.951 22.402 1.00 96.75 257 LEU A C 1
ATOM 2014 O O . LEU A 1 257 ? -4.103 2.291 21.929 1.00 96.75 257 LEU A O 1
ATOM 2018 N N . SER A 1 258 ? -6.044 1.188 21.714 1.00 94.81 258 SER A N 1
ATOM 2019 C CA . SER A 1 258 ? -5.781 0.657 20.368 1.00 94.81 258 SER A CA 1
ATOM 2020 C C . SER A 1 258 ? -5.560 1.736 19.304 1.00 94.81 258 SER A C 1
ATOM 2022 O O . SER A 1 258 ? -4.941 1.441 18.285 1.00 94.81 258 SER A O 1
ATOM 2024 N N . ALA A 1 259 ? -6.025 2.969 19.538 1.00 94.25 259 ALA A N 1
ATOM 2025 C CA . ALA A 1 259 ? -5.755 4.105 18.659 1.00 94.25 259 ALA A CA 1
ATOM 2026 C C . ALA A 1 259 ? -4.279 4.544 18.714 1.00 94.25 259 ALA A C 1
ATOM 2028 O O . ALA A 1 259 ? -3.742 5.051 17.735 1.00 94.25 259 ALA A O 1
ATOM 2029 N N . ILE A 1 260 ? -3.599 4.304 19.839 1.00 97.62 260 ILE A N 1
ATOM 2030 C CA . ILE A 1 260 ? -2.217 4.724 20.078 1.00 97.62 260 ILE A CA 1
ATOM 2031 C C . ILE A 1 260 ? -1.262 3.599 19.703 1.00 97.62 260 ILE A C 1
ATOM 2033 O O . ILE A 1 260 ? -1.235 2.551 20.356 1.00 97.62 260 ILE A O 1
ATOM 2037 N N . LYS A 1 261 ? -0.391 3.851 18.723 1.00 97.94 261 LYS A N 1
ATOM 2038 C CA . LYS A 1 261 ? 0.694 2.935 18.360 1.00 97.94 261 LYS A CA 1
ATOM 2039 C C . LYS A 1 261 ? 2.051 3.613 18.498 1.00 97.94 261 LYS A C 1
ATOM 2041 O O . LYS A 1 261 ? 2.417 4.456 17.683 1.00 97.94 261 LYS A O 1
ATOM 2046 N N . LEU A 1 262 ? 2.821 3.209 19.508 1.00 98.31 262 LEU A N 1
ATOM 2047 C CA . LEU A 1 262 ? 4.198 3.668 19.685 1.00 98.31 262 LEU A CA 1
ATOM 2048 C C . LEU A 1 262 ? 5.144 2.879 18.781 1.00 98.31 262 LEU A C 1
ATOM 2050 O O . LEU A 1 262 ? 5.143 1.646 18.778 1.00 98.31 262 LEU A O 1
ATOM 2054 N N . VAL A 1 263 ? 5.964 3.590 18.013 1.00 98.06 263 VAL A N 1
ATOM 2055 C CA . VAL A 1 263 ? 6.833 3.013 16.988 1.00 98.06 263 VAL A CA 1
ATOM 2056 C C . VAL A 1 263 ? 8.253 3.563 17.038 1.00 98.06 263 VAL A C 1
ATOM 2058 O O . VAL A 1 263 ? 8.530 4.634 17.574 1.00 98.06 263 VAL A O 1
ATOM 2061 N N . ARG A 1 264 ? 9.173 2.824 16.417 1.00 96.56 264 ARG A N 1
ATOM 2062 C CA . ARG A 1 264 ? 10.524 3.282 16.068 1.00 96.56 264 ARG A CA 1
ATOM 2063 C C . ARG A 1 264 ? 10.735 3.218 14.560 1.00 96.56 264 ARG A C 1
ATOM 2065 O O . ARG A 1 264 ? 10.261 2.278 13.915 1.00 96.56 264 ARG A O 1
ATOM 2072 N N . LYS A 1 265 ? 11.486 4.178 14.016 1.00 95.06 265 LYS A N 1
ATOM 2073 C CA . LYS A 1 265 ? 11.913 4.181 12.608 1.00 95.06 265 LYS A CA 1
ATOM 2074 C C . LYS A 1 265 ? 12.969 3.095 12.365 1.00 95.06 265 LYS A C 1
ATOM 2076 O O . LYS A 1 265 ? 13.872 2.887 13.178 1.00 95.06 265 LYS A O 1
ATOM 2081 N N . ARG A 1 266 ? 12.852 2.392 11.240 1.00 94.06 266 ARG A N 1
ATOM 2082 C CA . ARG A 1 266 ? 13.819 1.426 10.704 1.00 94.06 266 ARG A CA 1
ATOM 2083 C C . ARG A 1 266 ? 14.115 1.780 9.244 1.00 94.06 266 ARG A C 1
ATOM 2085 O O . ARG A 1 266 ? 13.192 1.973 8.458 1.00 94.06 266 ARG A O 1
ATOM 2092 N N . GLY A 1 267 ? 15.400 1.815 8.895 1.00 86.75 267 GLY A N 1
ATOM 2093 C CA . GLY A 1 267 ? 15.890 2.224 7.572 1.00 86.75 267 GLY A CA 1
ATOM 2094 C C . GLY A 1 267 ? 16.461 3.646 7.565 1.00 86.75 267 GLY A C 1
ATOM 2095 O O . GLY A 1 267 ? 16.247 4.407 8.507 1.00 86.75 267 GLY A O 1
ATOM 2096 N N . LYS A 1 268 ? 17.219 3.979 6.516 1.00 76.62 268 LYS A N 1
ATOM 2097 C CA . LYS A 1 268 ? 17.740 5.326 6.249 1.00 76.62 268 LYS A CA 1
ATOM 2098 C C . LYS A 1 268 ? 17.223 5.774 4.875 1.00 76.62 268 LYS A C 1
ATOM 2100 O O . LYS A 1 268 ? 17.413 5.059 3.898 1.00 76.62 268 LYS A O 1
ATOM 2105 N N . ASN A 1 269 ? 16.586 6.942 4.829 1.00 60.62 269 ASN A N 1
ATOM 2106 C CA . ASN A 1 269 ? 16.261 7.762 3.651 1.00 60.62 269 ASN A CA 1
ATOM 2107 C C . ASN A 1 269 ? 15.230 7.231 2.632 1.00 60.62 269 ASN A C 1
ATOM 2109 O O . ASN A 1 269 ? 14.369 8.004 2.237 1.00 60.62 269 ASN A O 1
ATOM 2113 N N . VAL A 1 270 ? 15.235 5.953 2.236 1.00 64.25 270 VAL A N 1
ATOM 2114 C CA . VAL A 1 270 ? 14.278 5.423 1.239 1.00 64.25 270 VAL A CA 1
ATOM 2115 C C . VAL A 1 270 ? 13.587 4.176 1.788 1.00 64.25 270 VAL A C 1
ATOM 2117 O O . VAL A 1 270 ? 14.236 3.174 2.083 1.00 64.25 270 VAL A O 1
ATOM 2120 N N . GLY A 1 271 ? 12.263 4.247 1.965 1.00 73.88 271 GLY A N 1
ATOM 2121 C CA . GLY A 1 271 ? 11.460 3.154 2.527 1.00 73.88 271 GLY A CA 1
ATOM 2122 C C . GLY A 1 271 ? 11.534 3.058 4.054 1.00 73.88 271 GLY A C 1
ATOM 2123 O O . GLY A 1 271 ? 11.831 1.994 4.601 1.00 73.88 271 GLY A O 1
ATOM 2124 N N . VAL A 1 272 ? 11.278 4.169 4.756 1.00 85.38 272 VAL A N 1
ATOM 2125 C CA . VAL A 1 272 ? 11.187 4.169 6.224 1.00 85.38 272 VAL A CA 1
ATOM 2126 C C . VAL A 1 272 ? 10.079 3.211 6.652 1.00 85.38 272 VAL A C 1
ATOM 2128 O O . VAL A 1 272 ? 8.909 3.399 6.335 1.00 85.38 272 VAL A O 1
ATOM 2131 N N . THR A 1 273 ? 10.455 2.177 7.399 1.00 91.44 273 THR A N 1
ATOM 2132 C CA . THR A 1 273 ? 9.500 1.246 8.002 1.00 91.44 273 THR A CA 1
ATOM 2133 C C . THR A 1 273 ? 9.380 1.544 9.486 1.00 91.44 273 THR A C 1
ATOM 2135 O O . THR A 1 273 ? 10.355 1.881 10.159 1.00 91.44 273 THR A O 1
ATOM 2138 N N . PHE A 1 274 ? 8.173 1.419 10.023 1.00 95.75 274 PHE A N 1
ATOM 2139 C CA . PHE A 1 274 ? 7.918 1.608 11.444 1.00 95.75 274 PHE A CA 1
ATOM 2140 C C . PHE A 1 274 ? 7.743 0.253 12.117 1.00 95.75 274 PHE A C 1
ATOM 2142 O O . PHE A 1 274 ? 7.000 -0.604 11.644 1.00 95.75 274 PHE A O 1
ATOM 2149 N N . THR A 1 275 ? 8.436 0.039 13.233 1.00 96.62 275 THR A N 1
ATOM 2150 C CA . THR A 1 275 ? 8.242 -1.150 14.073 1.00 96.62 275 THR A CA 1
ATOM 2151 C C . THR A 1 275 ? 7.578 -0.732 15.372 1.00 96.62 275 THR A C 1
ATOM 2153 O O . THR A 1 275 ? 8.114 0.133 16.062 1.00 96.62 275 THR A O 1
ATOM 2156 N N . ALA A 1 276 ? 6.445 -1.348 15.710 1.00 97.31 276 ALA A N 1
ATOM 2157 C CA . ALA A 1 276 ? 5.770 -1.101 16.979 1.00 97.31 276 ALA A CA 1
ATOM 2158 C C . ALA A 1 276 ? 6.575 -1.646 18.162 1.00 97.31 276 ALA A C 1
ATOM 2160 O O . ALA A 1 276 ? 7.199 -2.707 18.057 1.00 97.31 276 ALA A O 1
ATOM 2161 N N . PHE A 1 277 ? 6.550 -0.915 19.272 1.00 98.06 277 PHE A N 1
ATOM 2162 C CA . PHE A 1 277 ? 7.000 -1.431 20.560 1.00 98.06 277 PHE A CA 1
ATOM 2163 C C . PHE A 1 277 ? 5.976 -2.428 21.115 1.00 98.06 277 PHE A C 1
ATOM 2165 O O . PHE A 1 277 ? 4.789 -2.346 20.799 1.00 98.06 277 PHE A O 1
ATOM 2172 N N . LYS A 1 278 ? 6.445 -3.390 21.914 1.00 97.62 278 LYS A N 1
ATOM 2173 C CA . LYS A 1 278 ? 5.563 -4.317 22.633 1.00 97.62 278 LYS A CA 1
ATOM 2174 C C . LYS A 1 278 ? 5.174 -3.706 23.972 1.00 97.62 278 LYS A C 1
ATOM 2176 O O . LYS A 1 278 ? 6.011 -3.078 24.607 1.00 97.62 278 LYS A O 1
ATOM 2181 N N . ASP A 1 279 ? 3.958 -3.971 24.423 1.00 98.31 279 ASP A N 1
ATOM 2182 C CA . ASP A 1 279 ? 3.418 -3.415 25.668 1.00 98.31 279 ASP A CA 1
ATOM 2183 C C . ASP A 1 279 ? 4.247 -3.793 26.907 1.00 98.31 279 ASP A C 1
ATOM 2185 O O . ASP A 1 279 ? 4.508 -2.937 27.746 1.00 98.31 279 ASP A O 1
ATOM 2189 N N . ASN A 1 280 ? 4.773 -5.022 26.953 1.00 97.50 280 ASN A N 1
ATOM 2190 C CA . ASN A 1 280 ? 5.605 -5.522 28.059 1.00 97.50 280 ASN A CA 1
ATOM 2191 C C . ASN A 1 280 ? 7.074 -5.061 27.993 1.00 97.50 280 ASN A C 1
ATOM 2193 O O . ASN A 1 280 ? 7.893 -5.478 28.808 1.00 97.50 280 ASN A O 1
ATOM 2197 N N . GLU A 1 281 ? 7.458 -4.277 26.983 1.00 98.00 281 GLU A N 1
ATOM 2198 C CA . GLU A 1 281 ? 8.816 -3.746 26.894 1.00 98.00 281 GLU A CA 1
ATOM 2199 C C . GLU A 1 281 ? 8.984 -2.599 27.903 1.00 98.00 281 GLU A C 1
ATOM 2201 O O . GLU A 1 281 ? 8.106 -1.751 28.033 1.00 98.00 281 GLU A O 1
ATOM 2206 N N . GLY A 1 282 ? 10.105 -2.558 28.624 1.00 97.81 282 GLY A N 1
ATOM 2207 C CA . GLY A 1 282 ? 10.426 -1.428 29.499 1.00 97.81 282 GLY A CA 1
ATOM 2208 C C . GLY A 1 282 ? 10.836 -0.183 28.704 1.00 97.81 282 GLY A C 1
ATOM 2209 O O . GLY A 1 282 ? 11.386 -0.285 27.600 1.00 97.81 282 GLY A O 1
ATOM 2210 N N . LEU A 1 283 ? 10.640 1.003 29.287 1.00 97.50 283 LEU A N 1
ATOM 2211 C CA . LEU A 1 283 ? 11.184 2.263 28.762 1.00 97.50 283 LEU A CA 1
ATOM 2212 C C . LEU A 1 283 ? 12.708 2.181 28.574 1.00 97.50 283 LEU A C 1
ATOM 2214 O O . LEU A 1 283 ? 13.253 2.623 27.553 1.00 97.50 283 LEU A O 1
ATOM 2218 N N . GLY A 1 284 ? 13.396 1.591 29.557 1.00 95.00 284 GLY A N 1
ATOM 2219 C CA . GLY A 1 284 ? 14.853 1.533 29.618 1.00 95.00 284 GLY A CA 1
ATOM 2220 C C . GLY A 1 284 ? 15.459 2.938 29.587 1.00 95.00 284 GLY A C 1
ATOM 2221 O O . GLY A 1 284 ? 15.004 3.851 30.274 1.00 95.00 284 GLY A O 1
ATOM 2222 N N . ASN A 1 285 ? 16.454 3.151 28.726 1.00 96.62 285 ASN A N 1
ATOM 2223 C CA . ASN A 1 285 ? 17.124 4.451 28.573 1.00 96.62 285 ASN A CA 1
ATOM 2224 C C . ASN A 1 285 ? 16.460 5.372 27.534 1.00 96.62 285 ASN A C 1
ATOM 2226 O O . ASN A 1 285 ? 17.010 6.412 27.180 1.00 96.62 285 ASN A O 1
ATOM 2230 N N . ARG A 1 286 ? 15.295 4.998 26.991 1.00 97.75 286 ARG A N 1
ATOM 2231 C CA . ARG A 1 286 ? 14.645 5.761 25.918 1.00 97.75 286 ARG A CA 1
ATOM 2232 C C . ARG A 1 286 ? 13.859 6.921 26.505 1.00 97.75 286 ARG A C 1
ATOM 2234 O O . ARG A 1 286 ? 13.097 6.749 27.453 1.00 97.75 286 ARG A O 1
ATOM 2241 N N . ARG A 1 287 ? 14.043 8.105 25.927 1.00 98.00 287 ARG A N 1
ATOM 2242 C CA . ARG A 1 287 ? 13.331 9.335 26.316 1.00 98.00 287 ARG A CA 1
ATOM 2243 C C . ARG A 1 287 ? 12.583 9.981 25.153 1.00 98.00 287 ARG A C 1
ATOM 2245 O O . ARG A 1 287 ? 11.921 10.993 25.343 1.00 98.00 287 ARG A O 1
ATOM 2252 N N . GLN A 1 288 ? 12.676 9.393 23.962 1.00 98.00 288 GLN A N 1
ATOM 2253 C CA . GLN A 1 288 ? 12.021 9.869 22.750 1.00 98.00 288 GLN A CA 1
ATOM 2254 C C . GLN A 1 288 ? 11.291 8.714 22.071 1.00 98.00 288 GLN A C 1
ATOM 2256 O O . GLN A 1 288 ? 11.877 7.653 21.841 1.00 98.00 288 GLN A O 1
ATOM 2261 N N . PHE A 1 289 ? 10.021 8.934 21.748 1.00 98.25 289 PHE A N 1
ATOM 2262 C CA . PHE A 1 289 ? 9.163 7.962 21.082 1.00 98.25 289 PHE A CA 1
ATOM 2263 C C . PHE A 1 289 ? 8.422 8.605 19.919 1.00 98.25 289 PHE A C 1
ATOM 2265 O O . PHE A 1 289 ? 8.161 9.808 19.916 1.00 98.25 289 PHE A O 1
ATOM 2272 N N . LEU A 1 290 ? 8.069 7.777 18.939 1.00 98.00 290 LEU A N 1
ATOM 2273 C CA . LEU A 1 290 ? 7.211 8.180 17.837 1.00 98.00 290 LEU A CA 1
ATOM 2274 C C . LEU A 1 290 ? 5.836 7.536 17.996 1.00 98.00 290 LEU A C 1
ATOM 2276 O O . LEU A 1 290 ? 5.751 6.373 18.393 1.00 98.00 290 LEU A O 1
ATOM 2280 N N . ILE A 1 291 ? 4.779 8.268 17.664 1.00 98.00 291 ILE A N 1
ATOM 2281 C CA . ILE A 1 291 ? 3.389 7.798 17.720 1.00 98.00 291 ILE A CA 1
ATOM 2282 C C . ILE A 1 291 ? 2.753 7.785 16.325 1.00 98.00 291 ILE A C 1
ATOM 2284 O O . ILE A 1 291 ? 3.053 8.632 15.485 1.00 98.00 291 ILE A O 1
ATOM 2288 N N . LEU A 1 292 ? 1.882 6.805 16.087 1.00 96.94 292 LEU A N 1
ATOM 2289 C CA . LEU A 1 292 ? 0.993 6.701 14.930 1.00 96.94 292 LEU A CA 1
ATOM 2290 C C . LEU A 1 292 ? -0.457 6.522 15.396 1.00 96.94 292 LEU A C 1
ATOM 2292 O O . LEU A 1 292 ? -0.692 5.909 16.440 1.00 96.94 292 LEU A O 1
ATOM 2296 N N . GLY A 1 293 ? -1.398 6.981 14.566 1.00 92.69 293 GLY A N 1
ATOM 2297 C CA . GLY A 1 293 ? -2.840 6.750 14.725 1.00 92.69 293 GLY A CA 1
ATOM 2298 C C . GLY A 1 293 ? -3.582 7.792 15.565 1.00 92.69 293 GLY A C 1
ATOM 2299 O O . GLY A 1 293 ? -4.784 7.646 15.765 1.00 92.69 293 GLY A O 1
ATOM 2300 N N . VAL A 1 294 ? -2.889 8.829 16.047 1.00 95.56 294 VAL A N 1
ATOM 2301 C CA . VAL A 1 294 ? -3.458 9.859 16.925 1.00 95.56 294 VAL A CA 1
ATOM 2302 C C . VAL A 1 294 ? -2.883 11.231 16.599 1.00 95.56 294 VAL A C 1
ATOM 2304 O O . VAL A 1 294 ? -1.670 11.366 16.440 1.00 95.56 294 VAL A O 1
ATOM 2307 N N . ASP A 1 295 ? -3.748 12.246 16.586 1.00 94.12 295 ASP A N 1
ATOM 2308 C CA . ASP A 1 295 ? -3.352 13.647 16.468 1.00 94.12 295 ASP A CA 1
ATOM 2309 C C . ASP A 1 295 ? -2.918 14.217 17.833 1.00 94.12 295 ASP A C 1
ATOM 2311 O O . ASP A 1 295 ? -3.700 14.292 18.784 1.00 94.12 295 ASP A O 1
ATOM 2315 N N . LEU A 1 296 ? -1.652 14.634 17.930 1.00 95.00 296 LEU A N 1
ATOM 2316 C CA . LEU A 1 296 ? -1.088 15.243 19.139 1.00 95.00 296 LEU A CA 1
ATOM 2317 C C . LEU A 1 296 ? -1.598 16.670 19.392 1.00 95.00 296 LEU A C 1
ATOM 2319 O O . LEU A 1 296 ? -1.425 17.184 20.497 1.00 95.00 296 LEU A O 1
ATOM 2323 N N . ARG A 1 297 ? -2.257 17.303 18.414 1.00 92.50 297 ARG A N 1
ATOM 2324 C CA . ARG A 1 297 ? -2.893 18.623 18.561 1.00 92.50 297 ARG A CA 1
ATOM 2325 C C . ARG A 1 297 ? -4.113 18.587 19.489 1.00 92.50 297 ARG A C 1
ATOM 2327 O O . ARG A 1 297 ? -4.532 19.633 19.969 1.00 92.50 297 ARG A O 1
ATOM 2334 N N . LEU A 1 298 ? -4.651 17.398 19.781 1.00 90.75 298 LEU A N 1
ATOM 2335 C CA . LEU A 1 298 ? -5.748 17.202 20.738 1.00 90.75 298 LEU A CA 1
ATOM 2336 C C . LEU A 1 298 ? -5.312 17.351 22.201 1.00 90.75 298 LEU A C 1
ATOM 2338 O O . LEU A 1 298 ? -6.160 17.384 23.092 1.00 90.75 298 LEU A O 1
ATOM 2342 N N . ALA A 1 299 ? -4.006 17.416 22.474 1.00 88.94 299 ALA A N 1
ATOM 2343 C CA . ALA A 1 299 ? -3.523 17.610 23.830 1.00 88.94 299 ALA A CA 1
ATOM 2344 C C . ALA A 1 299 ? -4.035 18.956 24.376 1.00 88.94 299 ALA A C 1
ATOM 2346 O O . ALA A 1 299 ? -3.792 19.990 23.748 1.00 88.94 299 ALA A O 1
ATOM 2347 N N . PRO A 1 300 ? -4.690 18.986 25.553 1.00 86.81 300 PRO A N 1
ATOM 2348 C CA . PRO A 1 300 ? -5.068 20.244 26.171 1.00 86.81 300 PRO A CA 1
ATOM 2349 C C . PRO A 1 300 ? -3.793 21.054 26.403 1.00 86.81 300 PRO A C 1
ATOM 2351 O O . PRO A 1 300 ? -2.806 20.513 26.923 1.00 86.81 300 PRO A O 1
ATOM 2354 N N . ALA A 1 301 ? -3.806 22.329 26.003 1.00 79.62 301 ALA A N 1
ATOM 2355 C CA . ALA A 1 301 ? -2.714 23.249 26.292 1.00 79.62 301 ALA A CA 1
ATOM 2356 C C . ALA A 1 301 ? -2.402 23.132 27.789 1.00 79.62 301 ALA A C 1
ATOM 2358 O O . ALA A 1 301 ? -3.296 23.295 28.622 1.00 79.62 301 ALA A O 1
ATOM 2359 N N . MET A 1 302 ? -1.176 22.728 28.139 1.00 69.62 302 MET A N 1
ATOM 2360 C CA . MET A 1 302 ? -0.781 22.747 29.544 1.00 69.62 302 MET A CA 1
ATOM 2361 C C . MET A 1 302 ? -0.896 24.195 29.994 1.00 69.62 302 MET A C 1
ATOM 2363 O O . MET A 1 302 ? -0.226 25.054 29.423 1.00 69.62 302 MET A O 1
ATOM 2367 N N . ALA A 1 303 ? -1.780 24.457 30.958 1.00 54.97 303 ALA A N 1
ATOM 2368 C CA . ALA A 1 303 ? -1.724 25.709 31.686 1.00 54.97 303 ALA A CA 1
ATOM 2369 C C . ALA A 1 303 ? -0.299 25.814 32.271 1.00 54.97 303 ALA A C 1
ATOM 2371 O O . ALA A 1 303 ? 0.181 24.803 32.800 1.00 54.97 303 ALA A O 1
ATOM 2372 N N . PRO A 1 304 ? 0.395 26.945 32.052 1.00 53.91 304 PRO A N 1
ATOM 2373 C CA . PRO A 1 304 ? 1.782 27.133 32.468 1.00 53.91 304 PRO A CA 1
ATOM 2374 C C . PRO A 1 304 ? 1.971 26.988 33.979 1.00 53.91 304 PRO A C 1
ATOM 2376 O O . PRO A 1 304 ? 1.010 27.272 34.731 1.00 53.91 304 PRO A O 1
#

Sequence (304 aa):
ILQVRGKAAKALEVPEATLQIGLLQTGAKLGSGFQKLPAEALLNGRRELFVNSQEGVIFFRLSEAVQMQIDLITCYSDAAFQKKLDILLEEYPFPQSLGNLHFREAFAAAVKEAQAETLAKWGFEGEYGSHYMMNAFKKVGPHEEIYRYSQDIDKLLRITKNGMIMGVPRASREKQAQQKAQQETKRQQHDGGRDEPSPEQTPPPRPPAPDVNVTVAHAVVEDDEPPPPTLKITIPGDATILQLREAIARRLGLERLSAIKLVRKRGKNVGVTFTAFKDNEGLGNRRQFLILGVDLRLAPAMAP

Foldseek 3Di:
DQVVLVVVCVVVVHDSVPWFKFDQPPPDDPDRDTGGDDNPDFLQQDQFIQTVNHTDGAADDLVRLLVLLVVLLVLLVDPVLLVQLVVLCVVPPPPRLVVDPVSVVSLVVSSCVSCQVSLVVVRQRDDCSVVSSVSNCPVPCVPPSSLVSLQSSCVSSVCDDNSDNPDPPPPPPVVVVVVVVVVVVVVVVPPPDDDDDDPDPPPPDDPFADKDKAKEAAPDDDPPDDGADIDIFIDTQFAFPLVVLVRVCVQLVHPDSVLKFKWDWDDPDPDTDTDTDDRRHTCHPHRYIHIPRDGNNSGDDPPD

Radius of gyration: 27.05 Å; chains: 1; bounding box: 57×56×79 Å

Organism: NCBI:txid1333877